Protein 4KP6 (pdb70)

Organism: Homo sapiens (NCBI:txid9606)

InterPro domains:
  IPR002073 3'5'-cyclic nucleotide phosphodiesterase, catalytic domain [PF00233] (405-644)
  IPR002073 3'5'-cyclic nucleotide phosphodiesterase, catalytic domain [PS51845] (330-659)
  IPR003607 HD/PDEase domain [SM00471] (403-578)
  IPR003607 HD/PDEase domain [cd00077] (405-587)
  IPR023088 3'5'-cyclic nucleotide phosphodiesterase [PR00387] (401-414)
  IPR023088 3'5'-cyclic nucleotide phosphodiesterase [PR00387] (432-445)
  IPR023088 3'5'-cyclic nucleotide phosphodiesterase [PR00387] (446-461)
  IPR023088 3'5'-cyclic nucleotide phosphodiesterase [PR00387] (473-489)
  IPR023088 3'5'-cyclic nucleotide phosphodiesterase [PR00387] (560-573)
  IPR023088 3'5'-cyclic nucleotide phosphodiesterase [PR00387] (577-593)
  IPR023174 3'5'-cyclic nucleotide phosphodiesterase, conserved site [PS00126] (446-457)
  IPR036971 3'5'-cyclic nucleotide phosphodiesterase, catalytic domain superfamily [G3DSA:1.10.1300.10] (335-683)
  IPR040844 Phosphodiesterase 4 upstream conserved regions (UCR) [PF18100] (166-281)

CATH classification: 1.10.1300.10

B-factor: mean 19.85, std 10.19, range [3.07, 62.22]

Nearest PDB structures (foldseek):
  3d3p-assembly1_A  TM=9.962E-01  e=1.582E-42  Homo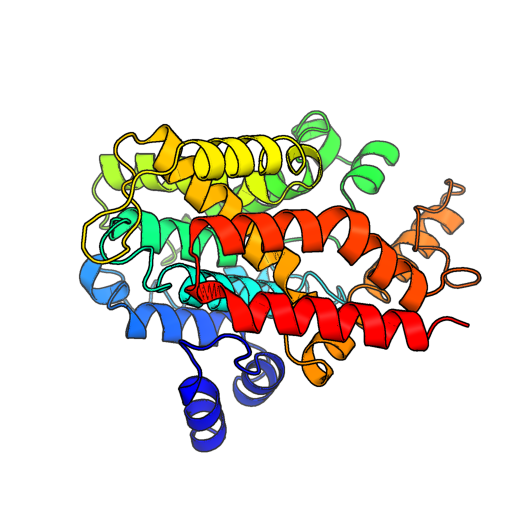 sapiens
  1ror-assembly2_B  TM=9.930E-01  e=2.601E-41  Homo sapiens
  2pw3-assembly1_B  TM=9.954E-01  e=1.625E-39  Homo sapiens
  6zba-assembly1_DDD  TM=9.927E-01  e=1.255E-39  Homo sapiens
  3g58-assembly1_A  TM=9.942E-01  e=2.845E-39  Homo sapiens

Sequence (324 aa):
NEDHLAKELEDLNKWGLNIFNVAGYSHNRPLTCIMYAIFQERDLLKTFRISSDTFIITYMMMTLEDHYHSDVAYHNSLHAADVAQSTHVLLSTTPALDAVFTDLEILAAIFAAAIHDVDHPGVSNQFLINTNSELALMYNDESVLENHHLAVGFKLLQEEHCDIFMMNLTKKQRQTLRKMVIDMVLATDMSKHMSSLLADLKTMVETKKVTSSGVLLLLDNYTDRIQVLRNMVHCADLSNPTKSLELYRQWTDRRIMMEEFFQQGDKERERGMEISPMCDKHTASVEKSQVGFIDYIVHPLWETWADLVQPDAQDILDTLEDNRNWYQSMIP

GO terms:
  GO:0005737 cytoplasm (C, EXP)
  GO:0005886 plasma membrane (C, EXP)
  GO:0004115 3',5'-cyclic-AMP phosphodiesterase activity (F, EXP)
  GO:0004115 3',5'-cyclic-AMP phosphodiesterase activity (F, TAS)
  GO:0005829 cytosol (C, TAS)
  GO:0005515 protein binding (F, IPI)
  GO:0004115 3',5'-cyclic-AMP phosphodiesterase activity (F, IDA)
  GO:0030552 cAMP binding (F, IGI)
  GO:0004115 3',5'-cyclic-AMP phosphodiesterase activity (F, IGI)
  GO:0050852 T cell receptor signaling pathway (P, IMP)
  GO:0032729 positive regulation of type II interferon production (P, IMP)
  GO:0032743 positive regulation of interleukin-2 production (P, IMP)
  GO:0005829 cytosol (C, IDA)

Foldseek 3Di:
DVVQLVVLCVCLLDFFSPLVSNCVVVVNLSLLVSVVSLCVVVVVCVVLVFDPQQSSQQSVVQLVQADPPALFRHQSLLSQLLSLLSNVCVQVLAVPVDDSLLSVLLSLLSNQLQGNPPLADLVVCCVVVHPQCVVVVSQLSRRVVSLVVSVVSCVPPSHVRNPRPDPVSVVVSNVLSSLQSSLLRVVCQVVLLVVLLVCLVVWDADPVNHTDQPDPVSVSSVSSLSSNLSSLQLLLHALVRSVSNLVRNLVSLLVNQVVCVVVVHDRDPQRPPVDHDSLVVLLCCCVPGNLSSLVSVCSNSPPRCVSSNVSSVVSSVVSVVVTD

Secondary structure (DSSP, 8-state):
-HHHHHHHHTTTTSTT--HHHHHHHTTS-HHHHHHHHHHHHTTHHHHTT--HHHHHHHHHHHHHTS-TTSSSSSHHHHHHHHHHHHHHHT-GGGTTTS-HHHHHHHHHHHHHTTTT--SS-HHHHHHTT-HHHHHTTTSSHHHHHHHHHHHHHTTSTT--TTTTS-HHHHHHHHHHHHHHHHTT-GGGHHHHHHHHHHHHHT--B-TTS-B---SHHHHHHHHHHHHHHHHT-GGGS-HHHHHHHHHHHHHHHHHHHHHHHHTTPPPPTT--TTT--HHHHHHHHIIIIIHHHHHHHHHHTTTTTHHHHHHHHHHHHHHHHT--

Radius of gyration: 19.24 Å; Cα contacts (8 Å, |Δi|>4): 451; chains: 1; bounding box: 47×48×53 Å

Solvent-accessible surface area: 15050 Å² total; per-residue (Å²): 95,148,124,104,32,56,147,28,43,129,46,17,80,122,47,26,6,28,3,28,54,0,9,52,61,23,154,119,80,2,0,14,25,0,0,60,11,0,0,99,87,55,74,5,21,167,69,16,172,12,61,44,92,24,0,55,35,0,0,71,34,0,11,91,68,8,60,112,124,16,23,14,30,14,14,12,1,0,0,5,0,0,2,0,0,4,23,6,12,68,15,90,7,4,92,99,16,18,72,81,23,8,28,0,0,0,0,0,0,0,0,0,0,12,0,38,8,44,7,10,42,28,117,19,13,51,93,26,133,24,101,35,3,126,113,60,127,76,117,8,0,10,14,36,24,1,10,46,25,0,12,120,11,20,123,91,151,132,1,30,3,8,132,81,12,76,186,140,66,99,103,26,4,120,112,1,0,54,31,0,0,39,2,9,7,84,104,73,3,127,72,11,14,53,56,0,89,74,18,32,141,94,65,127,68,48,131,92,39,21,7,87,16,101,77,103,86,36,40,7,22,0,0,62,0,0,0,0,0,0,26,15,0,14,0,2,5,63,44,120,12,2,119,69,5,4,102,80,27,6,82,9,56,36,74,10,0,41,80,2,90,140,140,71,47,152,48,23,102,82,6,36,98,138,111,28,21,38,42,122,13,10,12,25,62,1,53,168,32,0,38,37,0,0,78,8,1,10,60,4,1,106,96,55,3,106,111,22,25,67,41,0,63,96,8,56,79,78,10,78,86,97,66,129

Structure (mmCIF, N/CA/C/O backbone):
data_4KP6
#
_entry.id   4KP6
#
_cell.length_a   53.332
_cell.length_b   53.332
_cell.length_c   229.048
_cell.angle_alpha   90.00
_cell.angle_beta   90.00
_cell.angle_gamma   90.00
#
_symmetry.space_group_name_H-M   'P 43 21 2'
#
loop_
_entity.id
_entity.type
_entity.pdbx_description
1 polymer "cAMP-specific 3',5'-cyclic phosphodiesterase 4B"
2 non-polymer 2-ethyl-2-{[4-(methylamino)-6-(1H-1,2,4-triazol-1-yl)-1,3,5-triazin-2-yl]amino}butanenitrile
3 non-polymer 'MAGNESIUM ION'
4 non-polymer 'ZINC ION'
5 non-polymer 1,2-ETHANEDIOL
6 water water
#
loop_
_atom_site.group_PDB
_atom_site.id
_atom_site.type_symbol
_atom_site.label_atom_id
_atom_site.label_alt_id
_atom_site.label_comp_id
_atom_site.label_asym_id
_atom_site.label_entity_id
_atom_site.label_seq_id
_atom_site.pdbx_PDB_ins_code
_atom_site.Cartn_x
_atom_site.Cartn_y
_atom_site.Cartn_z
_atom_site.occupancy
_atom_site.B_iso_or_equiv
_atom_site.auth_seq_id
_atom_site.auth_comp_id
_atom_site.auth_asym_id
_atom_site.auth_atom_id
_atom_site.pdbx_PDB_model_num
ATOM 1 N N . ASN A 1 15 ? -37.333 69.342 140.054 1.00 39.33 162 ASN A N 1
ATOM 2 C CA . ASN A 1 15 ? -38.070 70.211 139.091 1.00 36.46 162 ASN A CA 1
ATOM 3 C C . ASN A 1 15 ? -38.618 71.474 139.747 1.00 32.81 162 ASN A C 1
ATOM 4 O O . ASN A 1 15 ? -38.447 72.583 139.217 1.00 31.45 162 ASN A O 1
ATOM 9 N N . GLU A 1 16 ? -39.291 71.288 140.885 1.00 33.87 163 GLU A N 1
ATOM 10 C CA . GLU A 1 16 ? -39.867 72.409 141.632 1.00 34.06 163 GLU A CA 1
ATOM 11 C C . GLU A 1 16 ? -38.763 73.362 142.078 1.00 33.01 163 GLU A C 1
ATOM 12 O O . GLU A 1 16 ? -38.943 74.571 141.999 1.00 30.18 163 GLU A O 1
ATOM 18 N N . ASP A 1 17 ? -37.626 72.811 142.535 1.00 34.46 164 ASP A N 1
ATOM 19 C CA . ASP A 1 17 ? -36.458 73.642 142.864 1.00 34.95 164 ASP A CA 1
ATOM 20 C C . ASP A 1 17 ? -35.916 74.419 141.667 1.00 29.37 164 ASP A C 1
ATOM 21 O O . ASP A 1 17 ? -35.614 75.608 141.806 1.00 28.51 164 ASP A O 1
ATOM 26 N N . HIS A 1 18 ? -35.814 73.784 140.498 1.00 27.11 165 HIS A N 1
ATOM 27 C CA . HIS A 1 18 ? -35.408 74.509 139.274 1.00 28.64 165 HIS A CA 1
ATOM 28 C C . HIS A 1 18 ? -36.387 75.627 138.910 1.00 24.56 165 HIS A C 1
ATOM 29 O O . HIS A 1 18 ? -35.986 76.749 138.540 1.00 21.35 165 HIS A O 1
ATOM 36 N N . LEU A 1 19 ? -37.681 75.340 138.994 1.00 23.89 166 LEU A N 1
ATOM 37 C CA . LEU A 1 19 ? -38.686 76.351 138.669 1.00 22.22 166 LEU A CA 1
ATOM 38 C C . LEU A 1 19 ? -38.585 77.543 139.642 1.00 18.65 166 LEU A C 1
ATOM 39 O O . LEU A 1 19 ? -38.585 78.690 139.203 1.00 16.91 166 LEU A O 1
ATOM 44 N N . ALA A 1 20 ? -38.461 77.232 140.945 1.00 21.69 167 ALA A N 1
ATOM 45 C CA . ALA A 1 20 ? -38.301 78.276 141.980 1.00 23.52 167 ALA A CA 1
ATOM 46 C C . ALA A 1 20 ? -37.069 79.138 141.714 1.00 21.56 167 ALA A C 1
ATOM 47 O O . ALA A 1 20 ? -37.121 80.351 141.853 1.00 21.26 167 ALA A O 1
ATOM 49 N N . LYS A 1 21 ? -35.984 78.510 141.280 1.00 22.79 168 LYS A N 1
ATOM 50 C CA . LYS A 1 21 ? -34.757 79.235 140.955 1.00 23.88 168 LYS A CA 1
ATOM 51 C C . LYS A 1 21 ? -34.964 80.203 139.794 1.00 21.11 168 LYS A C 1
ATOM 52 O O . LYS A 1 21 ? -34.565 81.356 139.876 1.00 21.81 168 LYS A O 1
ATOM 58 N N . GLU A 1 22 ? -35.632 79.755 138.727 1.00 19.43 169 GLU A N 1
ATOM 59 C CA . GLU A 1 22 ? -35.921 80.633 137.598 1.00 18.27 169 GLU A CA 1
ATOM 60 C C . GLU A 1 22 ? -36.802 81.797 138.029 1.00 15.91 169 GLU A C 1
ATOM 61 O O . GLU A 1 22 ? -36.594 82.945 137.601 1.00 16.36 169 GLU A O 1
ATOM 67 N N . LEU A 1 23 ? -37.773 81.497 138.895 1.00 15.01 170 LEU A N 1
ATOM 68 C CA . LEU A 1 23 ? -38.716 82.524 139.368 1.00 13.97 170 LEU A CA 1
ATOM 69 C C . LEU A 1 23 ? -38.085 83.531 140.347 1.00 15.58 170 LEU A C 1
ATOM 70 O O . LEU A 1 23 ? -38.702 84.552 140.640 1.00 15.50 170 LEU A O 1
ATOM 75 N N . GLU A 1 24 ? -36.843 83.298 140.768 1.00 15.42 171 GLU A N 1
ATOM 76 C CA . GLU A 1 24 ? -36.067 84.337 141.489 1.00 16.50 171 GLU A CA 1
ATOM 77 C C . GLU A 1 24 ? -35.921 85.597 140.622 1.00 18.44 171 GLU A C 1
ATOM 78 O O . GLU A 1 24 ? -35.727 86.682 141.147 1.00 15.80 171 GLU A O 1
ATOM 84 N N . ASP A 1 25 ? -36.015 85.438 139.299 1.00 15.30 172 ASP A N 1
ATOM 85 C CA . ASP A 1 25 ? -35.931 86.548 138.357 1.00 14.91 172 ASP A CA 1
ATOM 86 C C . ASP A 1 25 ? -37.293 87.068 137.901 1.00 12.70 172 ASP A C 1
ATOM 87 O O . ASP A 1 25 ? -37.368 87.833 136.924 1.00 13.09 172 ASP A O 1
ATOM 92 N N . LEU A 1 26 ? -38.362 86.741 138.636 1.00 12.24 173 LEU A N 1
ATOM 93 C CA . LEU A 1 26 ? -39.706 87.170 138.290 1.00 12.21 173 LEU A CA 1
ATOM 94 C C . LEU A 1 26 ? -39.841 88.667 138.026 1.00 13.14 173 LEU A C 1
ATOM 95 O O . LEU A 1 26 ? -40.584 89.073 137.134 1.00 13.24 173 LEU A O 1
ATOM 100 N N . ASN A 1 27 ? -39.124 89.485 138.804 1.00 11.86 174 ASN A N 1
ATOM 101 C CA . ASN A 1 27 ? -39.233 90.940 138.692 1.00 12.93 174 ASN A CA 1
ATOM 102 C C . ASN A 1 27 ? -38.104 91.557 137.848 1.00 14.00 174 ASN A C 1
ATOM 103 O O . ASN A 1 27 ? -37.886 92.771 137.879 1.00 16.00 174 ASN A O 1
ATOM 108 N N . LYS A 1 28 ? -37.398 90.726 137.077 1.00 14.06 175 LYS A N 1
ATOM 109 C CA . LYS A 1 28 ? -36.235 91.154 136.336 1.00 15.24 175 LYS A CA 1
ATOM 110 C C . LYS A 1 28 ? -36.411 90.984 134.844 1.00 14.00 175 LYS A C 1
ATOM 111 O O . LYS A 1 28 ? -37.021 90.017 134.377 1.00 14.06 175 LYS A O 1
ATOM 117 N N . TRP A 1 29 ? -35.868 91.944 134.104 1.00 15.99 176 TRP A N 1
ATOM 118 C CA . TRP A 1 29 ? -35.799 91.823 132.649 1.00 17.43 176 TRP A CA 1
ATOM 119 C C . TRP A 1 29 ? -34.928 90.627 132.345 1.00 19.31 176 TRP A C 1
ATOM 120 O O . TRP A 1 29 ? -33.882 90.458 132.967 1.00 22.37 176 TRP A O 1
ATOM 131 N N . GLY A 1 30 ? -35.346 89.783 131.420 1.00 18.34 177 GLY A N 1
ATOM 132 C CA . GLY A 1 30 ? -34.544 88.622 131.050 1.00 23.13 177 GLY A CA 1
ATOM 133 C C . GLY A 1 30 ? -34.672 87.378 131.912 1.00 21.39 177 GLY A C 1
ATOM 134 O O . GLY A 1 30 ? -33.793 86.521 131.880 1.00 24.86 177 GLY A O 1
ATOM 135 N N . LEU A 1 31 ? -35.732 87.286 132.704 1.00 19.45 178 LEU A N 1
ATOM 136 C CA . LEU A 1 31 ? -36.153 86.002 133.251 1.00 18.00 178 LEU A CA 1
ATOM 137 C C . LEU A 1 31 ? -36.196 84.994 132.087 1.00 19.97 178 LEU A C 1
ATOM 138 O O . LEU A 1 31 ? -36.691 85.320 131.001 1.00 20.53 178 LEU A O 1
ATOM 143 N N . ASN A 1 32 ? -35.685 83.794 132.292 1.00 17.17 179 ASN A N 1
ATOM 144 C CA . ASN A 1 32 ? -35.609 82.843 131.190 1.00 16.52 179 ASN A CA 1
ATOM 145 C C . ASN A 1 32 ? -36.920 82.080 131.081 1.00 14.71 179 ASN A C 1
ATOM 146 O O . ASN A 1 32 ? -37.125 81.054 131.715 1.00 14.50 179 ASN A O 1
ATOM 151 N N . ILE A 1 33 ? -37.835 82.622 130.286 1.00 13.95 180 ILE A N 1
ATOM 152 C CA . ILE A 1 33 ? -39.169 82.070 130.141 1.00 12.62 180 ILE A CA 1
ATOM 153 C C . ILE A 1 33 ? -39.160 80.732 129.409 1.00 12.57 180 ILE A C 1
ATOM 154 O O . ILE A 1 33 ? -40.047 79.919 129.600 1.00 12.44 180 ILE A O 1
ATOM 159 N N . PHE A 1 34 ? -38.141 80.503 128.594 1.00 13.43 181 PHE A N 1
ATOM 160 C CA . PHE A 1 34 ? -37.956 79.181 127.958 1.00 14.68 181 PHE A CA 1
ATOM 161 C C . PHE A 1 34 ? -37.740 78.106 129.020 1.00 15.69 181 PHE A C 1
ATOM 162 O O . PHE A 1 34 ? -38.327 77.004 128.955 1.00 16.97 181 PHE A O 1
ATOM 170 N N . ASN A 1 35 ? -36.901 78.412 130.007 1.00 15.66 182 ASN A N 1
ATOM 171 C CA . ASN A 1 35 ? -36.727 77.485 131.122 1.00 15.85 182 ASN A CA 1
ATOM 172 C C . ASN A 1 35 ? -37.999 77.319 131.942 1.00 15.09 182 ASN A C 1
ATOM 173 O O . ASN A 1 35 ? -38.306 76.194 132.359 1.00 16.10 182 ASN A O 1
ATOM 178 N N . VAL A 1 36 ? -38.718 78.415 132.187 1.00 15.49 183 VAL A N 1
ATOM 179 C CA . VAL A 1 36 ? -40.009 78.326 132.874 1.00 15.70 183 VAL A CA 1
ATOM 180 C C . VAL A 1 36 ? -40.966 77.378 132.138 1.00 16.18 183 VAL A C 1
ATOM 181 O O . VAL A 1 36 ? -41.641 76.561 132.771 1.00 16.95 183 VAL A O 1
ATOM 185 N N . ALA A 1 37 ? -41.014 77.480 130.805 1.00 14.92 184 ALA A N 1
ATOM 186 C CA . ALA A 1 37 ? -41.863 76.571 130.011 1.00 16.94 184 ALA A CA 1
ATOM 187 C C . ALA A 1 37 ? -41.470 75.104 130.225 1.00 17.96 184 ALA A C 1
ATOM 188 O O . ALA A 1 37 ? -42.323 74.237 130.420 1.00 21.29 184 ALA A O 1
ATOM 190 N N . GLY A 1 38 ? -40.167 74.834 130.219 1.00 17.77 185 GLY A N 1
ATOM 191 C CA . GLY A 1 38 ? -39.661 73.508 130.421 1.00 20.98 185 GLY A CA 1
ATOM 192 C C . GLY A 1 38 ? -40.023 72.940 131.779 1.00 24.32 185 GLY A C 1
ATOM 193 O O . GLY A 1 38 ? -40.495 71.802 131.874 1.00 25.96 185 GLY A O 1
ATOM 194 N N . TYR A 1 39 ? -39.843 73.747 132.826 1.00 19.57 186 TYR A N 1
ATOM 195 C CA . TYR A 1 39 ? -40.048 73.260 134.198 1.00 21.65 186 TYR A CA 1
ATOM 196 C C . TYR A 1 39 ? -41.515 73.279 134.647 1.00 22.15 186 TYR A C 1
ATOM 197 O O . TYR A 1 39 ? -41.841 72.714 135.693 1.00 29.57 186 TYR A O 1
ATOM 206 N N . SER A 1 40 ? -42.395 73.905 133.856 1.00 20.84 187 SER A N 1
ATOM 207 C CA . SER A 1 40 ? -43.834 73.930 134.137 1.00 22.18 187 SER A CA 1
ATOM 208 C C . SER A 1 40 ? -44.647 73.003 133.218 1.00 25.29 187 SER A C 1
ATOM 209 O O . SER A 1 40 ? -45.859 73.160 133.099 1.00 26.96 187 SER A O 1
ATOM 212 N N . HIS A 1 41 ? -43.968 72.040 132.587 1.00 27.75 188 HIS A N 1
ATOM 213 C CA . HIS A 1 41 ? -44.539 71.151 131.556 1.00 29.97 188 HIS A CA 1
ATOM 214 C C . HIS A 1 41 ? -45.375 71.897 130.503 1.00 25.63 188 HIS A C 1
ATOM 215 O O . HIS A 1 41 ? -46.543 71.583 130.195 1.00 25.15 188 HIS A O 1
ATOM 222 N N . ASN A 1 42 ? -44.682 72.868 129.924 1.00 22.80 189 ASN A N 1
ATOM 223 C CA . ASN A 1 42 ? -45.169 73.668 128.816 1.00 21.77 189 ASN A CA 1
ATOM 224 C C . ASN A 1 42 ? -46.458 74.441 129.124 1.00 20.57 189 ASN A C 1
ATOM 225 O O . ASN A 1 42 ? -47.357 74.573 128.290 1.00 21.59 189 ASN A O 1
ATOM 230 N N . ARG A 1 43 ? -46.493 74.991 130.339 1.00 19.62 190 ARG A N 1
ATOM 231 C CA . ARG A 1 43 ? -47.547 75.894 130.763 1.00 19.44 190 ARG A CA 1
ATOM 232 C C . ARG A 1 43 ? -46.922 77.208 131.260 1.00 17.07 190 ARG A C 1
ATOM 233 O O . ARG A 1 43 ? -47.225 77.688 132.351 1.00 16.87 190 ARG A O 1
ATOM 241 N N . PRO A 1 44 ? -46.086 77.845 130.413 1.00 10.68 191 PRO A N 1
ATOM 242 C CA . PRO A 1 44 ? -45.425 79.079 130.873 1.00 11.42 191 PRO A CA 1
ATOM 243 C C . PRO A 1 44 ? -46.379 80.220 131.175 1.00 10.29 191 PRO A C 1
ATOM 244 O O . PRO A 1 44 ? -46.093 81.021 132.049 1.00 11.38 191 PRO A O 1
ATOM 248 N N . LEU A 1 45 ? -47.493 80.323 130.448 1.00 10.66 192 LEU A N 1
ATOM 249 C CA . LEU A 1 45 ? -48.396 81.440 130.655 1.00 10.31 192 LEU A CA 1
ATOM 250 C C . LEU A 1 45 ? -49.149 81.292 131.978 1.00 10.77 192 LEU A C 1
ATOM 251 O O . LEU A 1 45 ? -49.207 82.239 132.769 1.00 10.60 192 LEU A O 1
ATOM 256 N N . THR A 1 46 ? -49.727 80.126 132.225 1.00 10.98 193 THR A N 1
ATOM 257 C CA . THR A 1 46 ? -50.395 79.869 133.495 1.00 10.09 193 THR A CA 1
ATOM 258 C C . THR A 1 46 ? -49.415 80.026 134.659 1.00 11.96 193 THR A C 1
ATOM 259 O O . THR A 1 46 ? -49.723 80.689 135.653 1.00 12.21 193 THR A O 1
ATOM 263 N N . CYS A 1 47 ? -48.238 79.431 134.519 1.00 12.59 194 CYS A N 1
ATOM 264 C CA . CYS A 1 47 ? -47.216 79.472 135.573 1.00 12.16 194 CYS A CA 1
ATOM 265 C C . CYS A 1 47 ? -46.779 80.908 135.889 1.00 12.36 194 CYS A C 1
ATOM 266 O O . CYS A 1 47 ? -46.844 81.349 137.045 1.00 12.90 194 CYS A O 1
ATOM 269 N N . ILE A 1 48 ? -46.388 81.647 134.861 1.00 10.57 195 ILE A N 1
ATOM 270 C CA . ILE A 1 48 ? -45.901 83.020 135.088 1.00 10.16 195 ILE A CA 1
ATOM 271 C C . ILE A 1 48 ? -47.009 83.977 135.557 1.00 11.16 195 ILE A C 1
ATOM 272 O O . ILE A 1 48 ? -46.745 84.837 136.399 1.00 12.02 195 ILE A O 1
ATOM 277 N N . MET A 1 49 ? -48.227 83.831 135.037 1.00 10.95 196 MET A N 1
ATOM 278 C CA . MET A 1 49 ? -49.342 84.668 135.488 1.00 9.79 196 MET A CA 1
ATOM 279 C C . MET A 1 49 ? -49.710 84.400 136.940 1.00 10.83 196 MET A C 1
ATOM 280 O O . MET A 1 49 ? -49.981 85.346 137.699 1.00 10.73 196 MET A O 1
ATOM 285 N N . TYR A 1 50 ? -49.693 83.137 137.365 1.00 11.75 197 TYR A N 1
ATOM 286 C CA . TYR A 1 50 ? -49.959 82.822 138.771 1.00 12.03 197 TYR A CA 1
ATOM 287 C C . TYR A 1 50 ? -48.860 83.467 139.627 1.00 11.02 197 TYR A C 1
ATOM 288 O O . TYR A 1 50 ? -49.162 84.109 140.627 1.00 12.88 197 TYR A O 1
ATOM 297 N N . ALA A 1 51 ? -47.602 83.310 139.215 1.00 11.24 198 ALA A N 1
ATOM 298 C CA . ALA A 1 51 ? -46.474 83.907 139.942 1.00 11.81 198 ALA A CA 1
ATOM 299 C C . ALA A 1 51 ? -46.629 85.429 140.055 1.00 11.58 198 ALA A C 1
ATOM 300 O O . ALA A 1 51 ? -46.468 85.968 141.162 1.00 13.13 198 ALA A O 1
ATOM 302 N N . ILE A 1 52 ? -46.957 86.082 138.941 1.00 10.55 199 ILE A N 1
ATOM 303 C CA . ILE A 1 52 ? -47.105 87.551 138.899 1.00 10.94 199 ILE A CA 1
ATOM 304 C C . ILE A 1 52 ? -48.244 87.997 139.805 1.00 13.37 199 ILE A C 1
ATOM 305 O O . ILE A 1 52 ? -48.109 88.959 140.563 1.00 11.77 199 ILE A O 1
ATOM 310 N N . PHE A 1 53 ? -49.369 87.287 139.725 1.00 11.42 200 PHE A N 1
ATOM 311 C CA . PHE A 1 53 ? -50.534 87.680 140.513 1.00 12.83 200 PHE A CA 1
ATOM 312 C C . PHE A 1 53 ? -50.323 87.435 142.008 1.00 13.92 200 PHE A C 1
ATOM 313 O O . PHE A 1 53 ? -50.799 88.216 142.847 1.00 14.59 200 PHE A O 1
ATOM 321 N N . GLN A 1 54 ? -49.592 86.376 142.364 1.00 14.22 201 GLN A N 1
ATOM 322 C CA . GLN A 1 54 ? -49.192 86.173 143.744 1.00 16.03 201 GLN A CA 1
ATOM 323 C C . GLN A 1 54 ? -48.249 87.286 144.229 1.00 13.05 201 GLN A C 1
ATOM 324 O O . GLN A 1 54 ? -48.443 87.882 145.289 1.00 15.33 201 GLN A O 1
ATOM 330 N N . GLU A 1 55 ? -47.245 87.569 143.407 1.00 13.24 202 GLU A N 1
ATOM 331 C CA . GLU A 1 55 ? -46.209 88.567 143.714 1.00 14.55 202 GLU A CA 1
ATOM 332 C C . GLU A 1 55 ? -46.782 89.964 143.987 1.00 11.57 202 GLU A C 1
ATOM 333 O O . GLU A 1 55 ? -46.345 90.640 144.926 1.00 15.72 202 GLU A O 1
ATOM 339 N N . ARG A 1 56 ? -47.748 90.373 143.168 1.00 12.64 203 ARG A N 1
ATOM 340 C CA . ARG A 1 56 ? -48.357 91.684 143.304 1.00 14.13 203 ARG A CA 1
ATOM 341 C C . ARG A 1 56 ? -49.580 91.687 144.209 1.00 16.10 203 ARG A C 1
ATOM 342 O O . ARG A 1 56 ? -50.231 92.720 144.336 1.00 15.45 203 ARG A O 1
ATOM 350 N N . ASP A 1 57 ? -49.885 90.561 144.871 1.00 16.12 204 ASP A N 1
ATOM 351 C CA . ASP A 1 57 ? -51.061 90.444 145.738 1.00 15.20 204 ASP A CA 1
ATOM 352 C C . ASP A 1 57 ? -52.359 90.742 144.975 1.00 14.82 204 ASP A C 1
ATOM 353 O O . ASP A 1 57 ? -53.355 91.158 145.606 1.00 16.28 204 ASP A O 1
ATOM 358 N N . LEU A 1 58 ? -52.366 90.528 143.658 1.00 13.93 205 LEU A N 1
ATOM 359 C CA . LEU A 1 58 ? -53.549 90.849 142.822 1.00 12.11 205 LEU A CA 1
ATOM 360 C C . LEU A 1 58 ? -54.743 89.941 143.124 1.00 13.20 205 LEU A C 1
ATOM 361 O O . LEU A 1 58 ? -55.876 90.385 143.075 1.00 15.38 205 LEU A O 1
ATOM 366 N N . LEU A 1 59 ? -54.499 88.672 143.473 1.00 13.14 206 LEU A N 1
ATOM 367 C CA . LEU A 1 59 ? -55.592 87.785 143.860 1.00 14.66 206 LEU A CA 1
ATOM 368 C C . LEU A 1 59 ? -56.273 88.291 145.117 1.00 13.34 206 LEU A C 1
ATOM 369 O O . LEU A 1 59 ? -57.490 88.271 145.216 1.00 17.22 206 LEU A O 1
ATOM 374 N N . LYS A 1 60 ? -55.478 88.713 146.116 1.00 13.86 207 LYS A N 1
ATOM 375 C CA . LYS A 1 60 ? -56.017 89.280 147.345 1.00 15.78 207 LYS A CA 1
ATOM 376 C C . LYS A 1 60 ? -56.728 90.621 147.108 1.00 16.98 207 LYS A C 1
ATOM 377 O O . LYS A 1 60 ? -57.859 90.816 147.555 1.00 17.45 207 LYS A O 1
ATOM 383 N N . THR A 1 61 ? -56.076 91.515 146.387 1.00 16.85 208 THR A N 1
ATOM 384 C CA . THR A 1 61 ? -56.608 92.869 146.165 1.00 15.53 208 THR A CA 1
ATOM 385 C C . THR A 1 61 ? -57.937 92.875 145.419 1.00 15.25 208 THR A C 1
ATOM 386 O O . THR A 1 61 ? -58.862 93.580 145.813 1.00 17.68 208 THR A O 1
ATOM 390 N N . PHE A 1 62 ? -58.034 92.019 144.409 1.00 14.38 209 PHE A N 1
ATOM 391 C CA . PHE A 1 62 ? -59.190 91.961 143.496 1.00 14.16 209 PHE A CA 1
ATOM 392 C C . PHE A 1 62 ? -60.095 90.783 143.792 1.00 14.77 209 PHE A C 1
ATOM 393 O O . PHE A 1 62 ? -61.082 90.566 143.092 1.00 15.86 209 PHE A O 1
ATOM 401 N N . ARG A 1 63 ? -59.775 90.081 144.879 1.00 14.42 210 ARG A N 1
ATOM 402 C CA . ARG A 1 63 ? -60.612 89.050 145.467 1.00 14.84 210 ARG A CA 1
ATOM 403 C C . ARG A 1 63 ? -60.922 87.967 144.433 1.00 15.13 210 ARG A C 1
ATOM 404 O O . ARG A 1 63 ? -62.079 87.640 144.209 1.00 16.45 210 ARG A O 1
ATOM 412 N N . ILE A 1 64 ? -59.859 87.425 143.850 1.00 13.58 211 ILE A N 1
ATOM 413 C CA . ILE A 1 64 ? -59.922 86.404 142.805 1.00 13.26 211 ILE A CA 1
ATOM 414 C C . ILE A 1 64 ? -59.468 85.120 143.454 1.00 15.22 211 ILE A C 1
ATOM 415 O O . ILE A 1 64 ? -58.375 85.077 144.005 1.00 17.32 211 ILE A O 1
ATOM 420 N N . SER A 1 65 ? -60.276 84.075 143.404 1.00 15.02 212 SER A N 1
ATOM 421 C CA . SER A 1 65 ? -59.866 82.812 143.994 1.00 14.52 212 SER A CA 1
ATOM 422 C C . SER A 1 65 ? -58.798 82.213 143.098 1.00 12.47 212 SER A C 1
ATOM 423 O O . SER A 1 65 ? -58.802 82.455 141.889 1.00 14.92 212 SER A O 1
ATOM 426 N N . SER A 1 66 ? -57.911 81.417 143.700 1.00 14.40 213 SER A N 1
ATOM 427 C CA . SER A 1 66 ? -56.894 80.688 142.914 1.00 14.93 213 SER A CA 1
ATOM 428 C C . SER A 1 66 ? -57.554 79.757 141.902 1.00 15.51 213 SER A C 1
ATOM 429 O O . SER A 1 66 ? -57.050 79.628 140.781 1.00 16.08 213 SER A O 1
ATOM 432 N N . ASP A 1 67 ? -58.680 79.149 142.288 1.00 17.50 214 ASP A N 1
ATOM 433 C CA . ASP A 1 67 ? -59.434 78.257 141.397 1.00 18.06 214 ASP A CA 1
ATOM 434 C C . ASP A 1 67 ? -59.898 78.982 140.141 1.00 15.58 214 ASP A C 1
ATOM 435 O O . ASP A 1 67 ? -59.689 78.496 139.035 1.00 16.41 214 ASP A O 1
ATOM 440 N N . THR A 1 68 ? -60.517 80.148 140.314 1.00 14.87 215 THR A N 1
ATOM 441 C CA . THR A 1 68 ? -61.016 80.914 139.176 1.00 12.81 215 THR A CA 1
ATOM 442 C C . THR A 1 68 ? -59.848 81.368 138.307 1.00 13.01 215 THR A C 1
ATOM 443 O O . THR A 1 68 ? -59.888 81.267 137.093 1.00 13.01 215 THR A O 1
ATOM 447 N N . PHE A 1 69 ? -58.802 81.876 138.947 1.00 12.83 216 PHE A N 1
ATOM 448 C CA . PHE A 1 69 ? -57.686 82.385 138.200 1.00 11.87 216 PHE A CA 1
ATOM 449 C C . PHE A 1 69 ? -56.979 81.294 137.382 1.00 10.63 216 PHE A C 1
ATOM 450 O O . PHE A 1 69 ? -56.678 81.501 136.214 1.00 11.52 216 PHE A O 1
ATOM 458 N N A ILE A 1 70 ? -56.700 80.154 138.001 0.50 12.45 217 ILE A N 1
ATOM 459 N N B ILE A 1 70 ? -56.704 80.163 138.021 0.50 12.73 217 ILE A N 1
ATOM 460 C CA A ILE A 1 70 ? -55.997 79.078 137.287 0.50 13.28 217 ILE A CA 1
ATOM 461 C CA B ILE A 1 70 ? -56.032 79.045 137.351 0.50 13.73 217 ILE A CA 1
ATOM 462 C C A ILE A 1 70 ? -56.892 78.434 136.219 0.50 13.66 217 ILE A C 1
ATOM 463 C C B ILE A 1 70 ? -56.896 78.512 136.204 0.50 12.99 217 ILE A C 1
ATOM 464 O O A ILE A 1 70 ? -56.387 77.983 135.185 0.50 16.39 217 ILE A O 1
ATOM 465 O O B ILE A 1 70 ? -56.380 78.271 135.093 0.50 11.00 217 ILE A O 1
ATOM 474 N N . THR A 1 71 ? -58.206 78.414 136.450 1.00 13.45 218 THR A N 1
ATOM 475 C CA . THR A 1 71 ? -59.179 77.916 135.450 1.00 12.97 218 THR A CA 1
ATOM 476 C C . THR A 1 71 ? -59.177 78.833 134.214 1.00 13.16 218 THR A C 1
ATOM 477 O O . THR A 1 71 ? -59.036 78.353 133.067 1.00 13.51 218 THR A O 1
ATOM 481 N N . TYR A 1 72 ? -59.271 80.149 134.441 1.00 12.41 219 TYR A N 1
ATOM 482 C CA . TYR A 1 72 ? -59.180 81.090 133.349 1.00 12.12 219 TYR A CA 1
ATOM 483 C C . TYR A 1 72 ? -57.846 80.974 132.624 1.00 11.91 219 TYR A C 1
ATOM 484 O O . TYR A 1 72 ? -57.809 80.888 131.413 1.00 12.36 219 TYR A O 1
ATOM 493 N N . MET A 1 73 ? -56.749 81.030 133.375 1.00 9.72 220 MET A N 1
ATOM 494 C CA . MET A 1 73 ? -55.442 80.991 132.742 1.00 10.24 220 MET A CA 1
ATOM 495 C C . MET A 1 73 ? -55.156 79.751 131.922 1.00 9.51 220 MET A C 1
ATOM 496 O O . MET A 1 73 ? -54.544 79.835 130.842 1.00 11.16 220 MET A O 1
ATOM 501 N N A MET A 1 74 ? -55.542 78.594 132.425 0.50 8.71 221 MET A N 1
ATOM 502 N N B MET A 1 74 ? -55.549 78.600 132.457 0.50 11.61 221 MET A N 1
ATOM 503 C CA A MET A 1 74 ? -55.356 77.357 131.667 0.50 11.07 221 MET A CA 1
ATOM 504 C CA B MET A 1 74 ? -55.448 77.318 131.752 0.50 15.92 221 MET A CA 1
ATOM 505 C C A MET A 1 74 ? -56.185 77.339 130.383 0.50 12.88 221 MET A C 1
ATOM 506 C C B MET A 1 74 ? -56.166 77.386 130.406 0.50 15.28 221 MET A C 1
ATOM 507 O O A MET A 1 74 ? -55.717 76.838 129.362 0.50 11.84 221 MET A O 1
ATOM 508 O O B MET A 1 74 ? -55.601 77.024 129.372 0.50 14.05 221 MET A O 1
ATOM 517 N N . THR A 1 75 ? -57.406 77.871 130.442 1.00 12.68 222 THR A N 1
ATOM 518 C CA . THR A 1 75 ? -58.267 77.986 129.265 1.00 13.11 222 THR A CA 1
ATOM 519 C C . THR A 1 75 ? -57.698 78.995 128.255 1.00 12.08 222 THR A C 1
ATOM 520 O O . THR A 1 75 ? -57.621 78.730 127.062 1.00 12.97 222 THR A O 1
ATOM 524 N N . LEU A 1 76 ? -57.232 80.134 128.761 1.00 10.94 223 LEU A N 1
ATOM 525 C CA . LEU A 1 76 ? -56.554 81.131 127.933 1.00 11.06 223 LEU A CA 1
ATOM 526 C C . LEU A 1 76 ? -55.345 80.506 127.235 1.00 11.56 223 LEU A C 1
ATOM 527 O O . LEU A 1 76 ? -55.174 80.660 126.027 1.00 12.15 223 LEU A O 1
ATOM 532 N N . GLU A 1 77 ? -54.520 79.792 127.993 1.00 9.58 224 GLU A N 1
ATOM 533 C CA . GLU A 1 77 ? -53.297 79.201 127.446 1.00 10.71 224 GLU A CA 1
ATOM 534 C C . GLU A 1 77 ? -53.635 78.160 126.373 1.00 11.64 224 GLU A C 1
ATOM 535 O O . GLU A 1 77 ? -52.938 78.094 125.351 1.00 12.30 224 GLU A O 1
ATOM 541 N N . ASP A 1 78 ? -54.712 77.388 126.586 1.00 11.15 225 ASP A N 1
ATOM 542 C CA . ASP A 1 78 ? -55.200 76.395 125.627 1.00 13.18 225 ASP A CA 1
ATOM 543 C C . ASP A 1 78 ? -55.657 77.034 124.305 1.00 13.26 225 ASP A C 1
ATOM 544 O O . ASP A 1 78 ? -55.692 76.354 123.285 1.00 14.71 225 ASP A O 1
ATOM 549 N N . HIS A 1 79 ? -55.995 78.325 124.345 1.00 12.15 226 HIS A N 1
ATOM 550 C CA . HIS A 1 79 ? -56.431 79.082 123.154 1.00 12.59 226 HIS A CA 1
ATOM 551 C C . HIS A 1 79 ? -55.296 79.799 122.409 1.00 11.86 226 HIS A C 1
ATOM 552 O O . HIS A 1 79 ? -55.540 80.413 121.370 1.00 13.44 226 HIS A O 1
ATOM 559 N N . TYR A 1 80 ? -54.072 79.679 122.911 1.00 12.76 227 TYR A N 1
ATOM 560 C CA . TYR A 1 80 ? -52.877 79.944 122.117 1.00 11.59 227 TYR A CA 1
ATOM 561 C C . TYR A 1 80 ? -52.549 78.660 121.376 1.00 12.11 227 TYR A C 1
ATOM 562 O O . TYR A 1 80 ? -52.606 77.570 121.961 1.00 15.78 227 TYR A O 1
ATOM 571 N N . HIS A 1 81 ? -52.220 78.768 120.098 1.00 12.68 228 HIS A N 1
ATOM 572 C CA . HIS A 1 81 ? -51.997 77.606 119.244 1.00 13.48 228 HIS A CA 1
ATOM 573 C C . HIS A 1 81 ? -50.565 77.091 119.491 1.00 16.59 228 HIS A C 1
ATOM 574 O O . HIS A 1 81 ? -49.601 77.800 119.208 1.00 17.09 228 HIS A O 1
ATOM 581 N N . SER A 1 82 ? -50.421 75.846 119.948 1.00 18.34 229 SER A N 1
ATOM 582 C CA . SER A 1 82 ? -49.092 75.263 120.181 1.00 21.91 229 SER A CA 1
ATOM 583 C C . SER A 1 82 ? -48.302 74.958 118.903 1.00 22.85 229 SER A C 1
ATOM 584 O O . SER A 1 82 ? -47.076 74.824 118.958 1.00 26.93 229 SER A O 1
ATOM 587 N N . ASP A 1 83 ? -48.992 74.858 117.771 1.00 19.15 230 ASP A N 1
ATOM 588 C CA . ASP A 1 83 ? -48.357 74.592 116.489 1.00 20.17 230 ASP A CA 1
ATOM 589 C C . ASP A 1 83 ? -47.919 75.828 115.696 1.00 16.28 230 ASP A C 1
ATOM 590 O O . ASP A 1 83 ? -47.382 75.674 114.600 1.00 21.73 230 ASP A O 1
ATOM 595 N N . VAL A 1 84 ? -48.129 77.031 116.224 1.00 16.84 231 VAL A N 1
ATOM 596 C CA . VAL A 1 84 ? -47.518 78.230 115.619 1.00 17.11 231 VAL A CA 1
ATOM 597 C C . VAL A 1 84 ? -46.180 78.492 116.322 1.00 16.40 231 VAL A C 1
ATOM 598 O O . VAL A 1 84 ? -46.065 78.363 117.547 1.00 17.65 231 VAL A O 1
ATOM 602 N N . ALA A 1 85 ? -45.167 78.840 115.535 1.00 16.77 232 ALA A N 1
ATOM 603 C CA . ALA A 1 85 ? -43.795 78.863 116.047 1.00 16.95 232 ALA A CA 1
ATOM 604 C C . ALA A 1 85 ? -43.496 79.996 117.028 1.00 15.94 232 ALA A C 1
ATOM 605 O O . ALA A 1 85 ? -42.704 79.800 117.960 1.00 15.87 232 ALA A O 1
ATOM 607 N N . TYR A 1 86 ? -44.129 81.158 116.834 1.00 13.38 233 TYR A N 1
ATOM 608 C CA . TYR A 1 86 ? -43.877 82.343 117.661 1.00 10.73 233 TYR A CA 1
ATOM 609 C C . TYR A 1 86 ? -45.077 82.743 118.521 1.00 12.43 233 TYR A C 1
ATOM 610 O O . TYR A 1 86 ? -44.955 82.879 119.716 1.00 11.68 233 TYR A O 1
ATOM 619 N N . HIS A 1 87 ? -46.243 82.915 117.904 1.00 11.79 234 HIS A N 1
ATOM 620 C CA . HIS A 1 87 ? -47.419 83.479 118.588 1.00 10.87 234 HIS A CA 1
ATOM 621 C C . HIS A 1 87 ? -48.179 82.411 119.369 1.00 13.62 234 HIS A C 1
ATOM 622 O O . HIS A 1 87 ? -49.374 82.240 119.220 1.00 15.79 234 HIS A O 1
ATOM 629 N N . ASN A 1 88 ? -47.437 81.713 120.216 1.00 16.05 235 ASN A N 1
ATOM 630 C CA . ASN A 1 88 ? -47.955 80.673 121.093 1.00 15.58 235 ASN A CA 1
ATOM 631 C C . ASN A 1 88 ? -47.867 81.198 122.526 1.00 12.83 235 ASN A C 1
ATOM 632 O O . ASN A 1 88 ? -47.510 82.352 122.758 1.00 13.68 235 ASN A O 1
ATOM 637 N N . SER A 1 89 ? -48.229 80.372 123.516 1.00 10.84 236 SER A N 1
ATOM 638 C CA . SER A 1 89 ? -48.337 80.920 124.877 1.00 10.75 236 SER A CA 1
ATOM 639 C C . SER A 1 89 ? -47.000 81.309 125.529 1.00 8.80 236 SER A C 1
ATOM 640 O O . SER A 1 89 ? -46.994 82.052 126.514 1.00 11.65 236 SER A O 1
ATOM 643 N N . LEU A 1 90 ? -45.882 80.823 124.982 1.00 10.34 237 LEU A N 1
ATOM 644 C CA . LEU A 1 90 ? -44.550 81.242 125.451 1.00 11.25 237 LEU A CA 1
ATOM 645 C C . LEU A 1 90 ? -44.354 82.738 125.182 1.00 10.14 237 LEU A C 1
ATOM 646 O O . LEU A 1 90 ? -43.816 83.467 126.040 1.00 9.21 237 LEU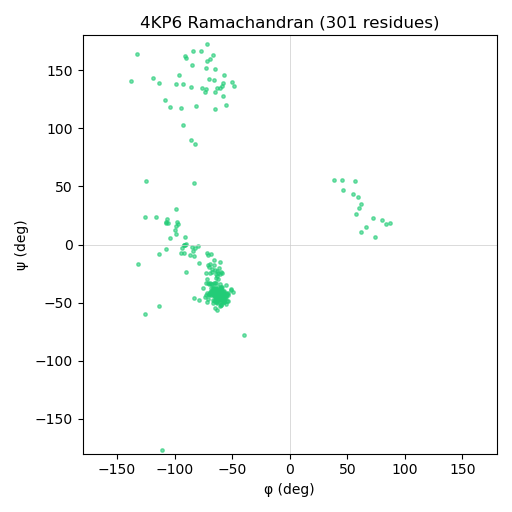 A O 1
ATOM 651 N N . HIS A 1 91 ? -44.757 83.188 124.007 1.00 9.34 238 HIS A N 1
ATOM 652 C CA . HIS A 1 91 ? -44.686 84.620 123.678 1.00 9.88 238 HIS A CA 1
ATOM 653 C C . HIS A 1 91 ? -45.572 85.435 124.626 1.00 9.76 238 HIS A C 1
ATOM 654 O O . HIS A 1 91 ? -45.154 86.510 125.138 1.00 10.87 238 HIS A O 1
ATOM 661 N N . ALA A 1 92 ? -46.797 84.960 124.870 1.00 8.23 239 ALA A N 1
ATOM 662 C CA . ALA A 1 92 ? -47.713 85.630 125.781 1.00 9.24 239 ALA A CA 1
ATOM 663 C C . ALA A 1 92 ? -47.117 85.741 127.186 1.00 9.66 239 ALA A C 1
ATOM 664 O O . ALA A 1 92 ? -47.178 86.805 127.825 1.00 10.13 239 ALA A O 1
ATOM 666 N N . ALA A 1 93 ? -46.528 84.643 127.668 1.00 8.62 240 ALA A N 1
ATOM 667 C CA . ALA A 1 93 ? -45.908 84.595 128.980 1.00 8.70 240 ALA A CA 1
ATOM 668 C C . ALA A 1 93 ? -44.764 85.614 129.052 1.00 9.89 240 ALA A C 1
ATOM 669 O O . ALA A 1 93 ? -44.630 86.346 130.020 1.00 10.05 240 ALA A O 1
ATOM 671 N N . ASP A 1 94 ? -43.964 85.678 127.994 1.00 9.47 241 ASP A N 1
ATOM 672 C CA . ASP A 1 94 ? -42.847 86.623 127.917 1.00 8.91 241 ASP A CA 1
ATOM 673 C C . ASP A 1 94 ? -43.349 88.081 127.991 1.00 8.62 241 ASP A C 1
ATOM 674 O O . ASP A 1 94 ? -42.795 88.897 128.726 1.00 9.18 241 ASP A O 1
ATOM 679 N N . VAL A 1 95 ? -44.380 88.395 127.212 1.00 8.37 242 VAL A N 1
ATOM 680 C CA . VAL A 1 95 ? -44.922 89.762 127.161 1.00 8.48 242 VAL A CA 1
ATOM 681 C C . VAL A 1 95 ? -45.563 90.136 128.502 1.00 8.33 242 VAL A C 1
ATOM 682 O O . VAL A 1 95 ? -45.367 91.238 128.987 1.00 9.27 242 VAL A O 1
ATOM 686 N N . ALA A 1 96 ? -46.246 89.200 129.129 1.00 8.06 243 ALA A N 1
ATOM 687 C CA . ALA A 1 96 ? -46.810 89.463 130.444 1.00 9.01 243 ALA A CA 1
ATOM 688 C C . ALA A 1 96 ? -45.743 89.724 131.484 1.00 8.48 243 ALA A C 1
ATOM 689 O O . ALA A 1 96 ? -45.858 90.661 132.262 1.00 10.16 243 ALA A O 1
ATOM 691 N N . GLN A 1 97 ? -44.721 88.872 131.532 1.00 10.61 244 GLN A N 1
ATOM 692 C CA . GLN A 1 97 ? -43.645 89.040 132.516 1.00 8.71 244 GLN A CA 1
ATOM 693 C C . GLN A 1 97 ? -42.873 90.358 132.236 1.00 8.00 244 GLN A C 1
ATOM 694 O O . GLN A 1 97 ? -42.511 91.090 133.177 1.00 9.85 244 GLN A O 1
ATOM 700 N N . SER A 1 98 ? -42.669 90.672 130.958 1.00 8.79 245 SER A N 1
ATOM 701 C CA . SER A 1 98 ? -41.962 91.922 130.594 1.00 9.45 245 SER A CA 1
ATOM 702 C C . SER A 1 98 ? -42.798 93.155 130.981 1.00 8.81 245 SER A C 1
ATOM 703 O O . SER A 1 98 ? -42.257 94.141 131.488 1.00 10.66 245 SER A O 1
ATOM 706 N N . THR A 1 99 ? -44.118 93.066 130.817 1.00 9.46 246 THR A N 1
ATOM 707 C CA . THR A 1 99 ? -45.020 94.147 131.228 1.00 10.96 246 THR A CA 1
ATOM 708 C C . THR A 1 99 ? -44.976 94.314 132.759 1.00 10.99 246 THR A C 1
ATOM 709 O O . THR A 1 99 ? -44.892 95.445 133.296 1.00 10.12 246 THR A O 1
ATOM 713 N N . HIS A 1 100 ? -45.003 93.192 133.472 1.00 8.65 247 HIS A N 1
ATOM 714 C CA . HIS A 1 100 ? -44.850 93.183 134.923 1.00 9.85 247 HIS A CA 1
ATOM 715 C C . HIS A 1 100 ? -43.568 93.911 135.375 1.00 8.95 247 HIS A C 1
ATOM 716 O O . HIS A 1 100 ? -43.585 94.705 136.329 1.00 12.16 247 HIS A O 1
ATOM 723 N N . VAL A 1 101 ? -42.454 93.687 134.661 1.00 9.90 248 VAL A N 1
ATOM 724 C CA . VAL A 1 101 ? -41.185 94.382 134.943 1.00 10.92 248 VAL A CA 1
ATOM 725 C C . VAL A 1 101 ? -41.284 95.906 134.677 1.00 8.65 248 VAL A C 1
ATOM 726 O O . VAL A 1 101 ? -40.930 96.716 135.521 1.00 12.32 248 VAL A O 1
ATOM 730 N N . LEU A 1 102 ? -41.827 96.255 133.518 1.00 10.52 249 LEU A N 1
ATOM 731 C CA . LEU A 1 102 ? -41.993 97.657 133.147 1.00 10.79 249 LEU A CA 1
ATOM 732 C C . LEU A 1 102 ? -42.875 98.455 134.135 1.00 9.90 249 LEU A C 1
ATOM 733 O O . LEU A 1 102 ? -42.604 99.628 134.439 1.00 10.95 249 LEU A O 1
ATOM 738 N N . LEU A 1 103 ? -43.915 97.816 134.651 1.00 10.20 250 LEU A N 1
ATOM 739 C CA . LEU A 1 103 ? -44.803 98.503 135.607 1.00 12.27 250 LEU A CA 1
ATOM 740 C C . LEU A 1 103 ? -44.094 98.916 136.897 1.00 14.90 250 LEU A C 1
ATOM 741 O O . LEU A 1 103 ? -44.508 99.887 137.561 1.00 14.66 250 LEU A O 1
ATOM 746 N N . SER A 1 104 ? -43.037 98.189 137.259 1.00 12.22 251 SER A N 1
ATOM 747 C CA . SER A 1 104 ? -42.228 98.490 138.435 1.00 15.30 251 SER A CA 1
ATOM 748 C C . SER A 1 104 ? -40.958 99.323 138.165 1.00 12.94 251 SER A C 1
ATOM 749 O O . SER A 1 104 ? -40.102 99.395 139.022 1.00 16.01 251 SER A O 1
ATOM 752 N N A THR A 1 105 ? -40.843 99.949 136.992 0.50 14.45 252 THR A N 1
ATOM 753 N N B THR A 1 105 ? -40.882 99.973 137.003 0.50 11.33 252 THR A N 1
ATOM 754 C CA A THR A 1 105 ? -39.694 100.796 136.721 0.50 16.84 252 THR A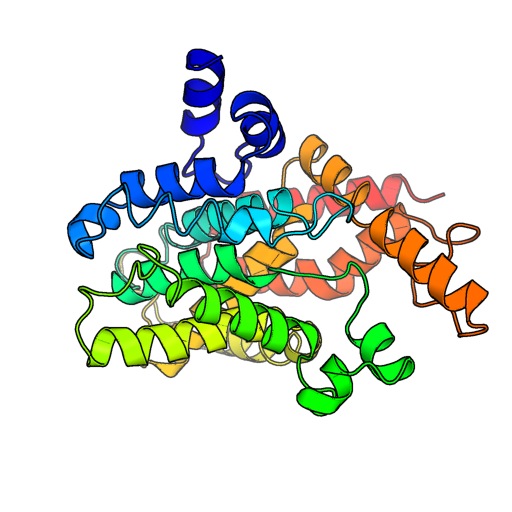 CA 1
ATOM 755 C CA B THR A 1 105 ? -39.845 100.945 136.699 0.50 11.85 252 THR A CA 1
ATOM 756 C C A THR A 1 105 ? -39.751 101.945 137.736 0.50 16.66 252 THR A C 1
ATOM 757 C C B THR A 1 105 ? -39.805 101.996 137.815 0.50 13.11 252 THR A C 1
ATOM 758 O O A THR A 1 105 ? -40.820 102.540 137.930 0.50 17.73 252 THR A O 1
ATOM 759 O O B THR A 1 105 ? -40.847 102.574 138.154 0.50 11.64 252 THR A O 1
ATOM 766 N N . PRO A 1 106 ? -38.634 102.214 138.429 1.00 15.73 253 PRO A N 1
ATOM 767 C CA . PRO A 1 106 ? -38.593 103.241 139.499 1.00 17.42 253 PRO A CA 1
ATOM 768 C C . PRO A 1 106 ? -39.130 104.631 139.126 1.00 18.46 253 PRO A C 1
ATOM 769 O O . PRO A 1 106 ? -39.841 105.247 139.940 1.00 16.96 253 PRO A O 1
ATOM 773 N N . ALA A 1 107 ? -38.874 105.084 137.896 1.00 16.33 254 ALA A N 1
ATOM 774 C CA . ALA A 1 107 ? -39.443 106.344 137.417 1.00 19.97 254 ALA A CA 1
ATOM 775 C C . ALA A 1 107 ? -40.979 106.384 137.379 1.00 17.30 254 ALA A C 1
ATOM 776 O O . ALA A 1 107 ? -41.551 107.467 137.289 1.00 19.13 254 ALA A O 1
ATOM 778 N N . LEU A 1 108 ? -41.645 105.230 137.470 1.00 16.57 255 LEU A N 1
ATOM 779 C CA . LEU A 1 108 ? -43.121 105.143 137.505 1.00 16.36 255 LEU A CA 1
ATOM 780 C C . LEU A 1 108 ? -43.662 104.781 138.894 1.00 18.66 255 LEU A C 1
ATOM 781 O O . LEU A 1 108 ? -44.822 104.362 139.032 1.00 17.81 255 LEU A O 1
ATOM 786 N N . ASP A 1 109 ? -42.835 104.979 139.925 1.00 19.16 256 ASP A N 1
ATOM 787 C CA . ASP A 1 109 ? -43.223 104.664 141.313 1.00 21.75 256 ASP A CA 1
ATOM 788 C C . ASP A 1 109 ? -44.507 105.381 141.726 1.00 19.50 256 ASP A C 1
ATOM 789 O O . ASP A 1 109 ? -44.576 106.591 141.660 1.00 20.65 256 ASP A O 1
ATOM 794 N N . ALA A 1 110 ? -45.528 104.596 142.081 1.00 21.72 257 ALA A N 1
ATOM 795 C CA . ALA A 1 110 ? -46.809 105.108 142.576 1.00 24.19 257 ALA A CA 1
ATOM 796 C C . ALA A 1 110 ? -47.612 105.894 141.528 1.00 23.33 257 ALA A C 1
ATOM 797 O O . ALA A 1 110 ? -48.554 106.597 141.882 1.00 27.25 257 ALA A O 1
ATOM 799 N N . VAL A 1 111 ? -47.248 105.765 140.251 1.00 19.86 258 VAL A N 1
ATOM 800 C CA . VAL A 1 111 ? -47.930 106.490 139.170 1.00 18.06 258 VAL A CA 1
ATOM 801 C C . VAL A 1 111 ? -49.239 105.765 138.845 1.00 18.85 258 VAL A C 1
ATOM 802 O O . VAL A 1 111 ? -50.286 106.402 138.788 1.00 20.12 258 VAL A O 1
ATOM 806 N N . PHE A 1 112 ? -49.192 104.444 138.686 1.00 16.55 259 PHE A N 1
ATOM 807 C CA . PHE A 1 112 ? -50.350 103.680 138.239 1.00 15.57 259 PHE A CA 1
ATOM 808 C C . PHE A 1 112 ? -51.134 103.062 139.371 1.00 16.94 259 PHE A C 1
ATOM 809 O O . PHE A 1 112 ? -50.575 102.646 140.379 1.00 18.23 259 PHE A O 1
ATOM 817 N N . THR A 1 113 ? -52.448 103.004 139.170 1.00 15.59 260 THR A N 1
ATOM 818 C CA . THR A 1 113 ? -53.358 102.449 140.147 1.00 14.62 260 THR A CA 1
ATOM 819 C C . THR A 1 113 ? -53.279 100.928 140.087 1.00 14.17 260 THR A C 1
ATOM 820 O O . THR A 1 113 ? -52.738 100.359 139.144 1.00 13.86 260 THR A O 1
ATOM 824 N N . ASP A 1 114 ? -53.844 100.283 141.109 1.00 15.09 261 ASP A N 1
ATOM 825 C CA . ASP A 1 114 ? -53.969 98.826 141.128 1.00 14.21 261 ASP A CA 1
ATOM 826 C C . ASP A 1 114 ? -54.745 98.328 139.922 1.00 11.83 261 ASP A C 1
ATOM 827 O O . ASP A 1 114 ? -54.368 97.319 139.319 1.00 12.45 261 ASP A O 1
ATOM 832 N N . LEU A 1 115 ? -55.813 99.059 139.559 1.00 12.40 262 LEU A N 1
ATOM 833 C CA . LEU A 1 115 ? -56.636 98.661 138.401 1.00 12.22 262 LEU A CA 1
ATOM 834 C C . LEU A 1 115 ? -55.845 98.725 137.079 1.00 12.29 262 LEU A C 1
ATOM 835 O O . LEU A 1 115 ? -55.987 97.859 136.209 1.00 12.56 262 LEU A O 1
ATOM 840 N N . GLU A 1 116 ? -55.051 99.780 136.936 1.00 12.45 263 GLU A N 1
ATOM 841 C CA . GLU A 1 116 ? -54.175 99.942 135.771 1.00 13.10 263 GLU A CA 1
ATOM 842 C C . GLU A 1 116 ? -53.126 98.831 135.663 1.00 12.06 263 GLU A C 1
ATOM 843 O O . GLU A 1 116 ? -52.865 98.318 134.578 1.00 11.45 263 GLU A O 1
ATOM 849 N N . ILE A 1 117 ? -52.543 98.461 136.810 1.00 11.58 264 ILE A N 1
ATOM 850 C CA . ILE A 1 117 ? -51.586 97.346 136.903 1.00 10.48 264 ILE A CA 1
ATOM 851 C C . ILE A 1 117 ? -52.239 96.037 136.457 1.00 10.89 264 ILE A C 1
ATOM 852 O O . ILE A 1 117 ? -51.717 95.326 135.610 1.00 11.35 264 ILE A O 1
ATOM 857 N N . LEU A 1 118 ? -53.392 95.733 137.048 1.00 12.24 265 LEU A N 1
ATOM 858 C CA . LEU A 1 118 ? -54.185 94.554 136.683 1.00 12.19 265 LEU A CA 1
ATOM 859 C C . LEU A 1 118 ? -54.495 94.523 135.171 1.00 12.07 265 LEU A C 1
ATOM 860 O O . LEU A 1 118 ? -54.300 93.492 134.502 1.00 9.74 265 LEU A O 1
ATOM 865 N N . ALA A 1 119 ? -54.968 95.647 134.647 1.00 10.17 266 ALA A N 1
ATOM 866 C CA . ALA A 1 119 ? -55.367 95.767 133.246 1.00 9.79 266 ALA A CA 1
ATOM 867 C C . ALA A 1 119 ? -54.193 95.507 132.319 1.00 9.65 266 ALA A C 1
ATOM 868 O O . ALA A 1 119 ? -54.307 94.778 131.323 1.00 9.33 266 ALA A O 1
ATOM 870 N N . ALA A 1 120 ? -53.049 96.099 132.645 1.00 10.36 267 ALA A N 1
ATOM 871 C CA . ALA A 1 120 ? -51.863 95.982 131.780 1.00 9.11 267 ALA A CA 1
ATOM 872 C C . ALA A 1 120 ? -51.364 94.548 131.705 1.00 9.60 267 ALA A C 1
ATOM 873 O O . ALA A 1 120 ? -51.012 94.061 130.633 1.00 10.23 267 ALA A O 1
ATOM 875 N N . ILE A 1 121 ? -51.317 93.894 132.861 1.00 9.28 268 ILE A N 1
ATOM 876 C CA . ILE A 1 121 ? -50.803 92.511 132.910 1.00 9.96 268 ILE A CA 1
ATOM 877 C C . ILE A 1 121 ? -51.773 91.568 132.192 1.00 10.75 268 ILE A C 1
ATOM 878 O O . ILE A 1 121 ? -51.367 90.682 131.423 1.00 10.87 268 ILE A O 1
ATOM 883 N N . PHE A 1 122 ? -53.067 91.758 132.439 1.00 10.06 269 PHE A N 1
ATOM 884 C CA . PHE A 1 122 ? -54.093 90.988 131.730 1.00 8.98 269 PHE A CA 1
ATOM 885 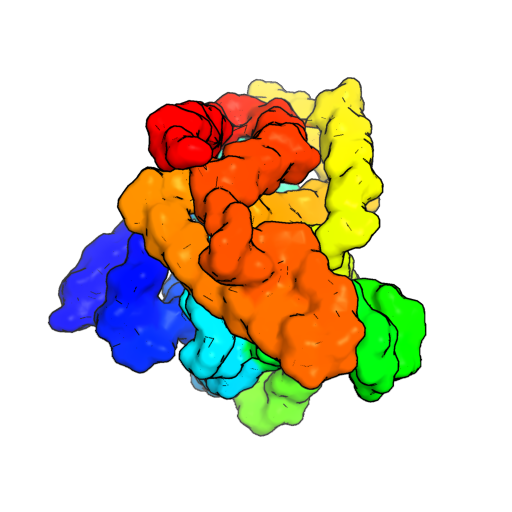C C . PHE A 1 122 ? -54.027 91.213 130.216 1.00 10.21 269 PHE A C 1
ATOM 886 O O . PHE A 1 122 ? -54.057 90.248 129.438 1.00 9.46 269 PHE A O 1
ATOM 894 N N . ALA A 1 123 ? -53.942 92.476 129.793 1.00 9.65 270 ALA A N 1
ATOM 895 C CA . ALA A 1 123 ? -53.804 92.813 128.383 1.00 9.96 270 ALA A CA 1
ATOM 896 C C . ALA A 1 123 ? -52.630 92.067 127.759 1.00 9.45 270 ALA A C 1
ATOM 897 O O . ALA A 1 123 ? -52.786 91.408 126.713 1.00 9.65 270 ALA A O 1
ATOM 899 N N . ALA A 1 124 ? -51.481 92.121 128.424 1.00 8.48 271 ALA A N 1
ATOM 900 C CA . ALA A 1 124 ? -50.290 91.406 127.960 1.00 9.19 271 ALA A CA 1
ATOM 901 C C . ALA A 1 124 ? -50.575 89.894 127.826 1.00 8.50 271 ALA A C 1
ATOM 902 O O . ALA A 1 124 ? -50.183 89.266 126.826 1.00 8.19 271 ALA A O 1
ATOM 904 N N . ALA A 1 125 ? -51.262 89.296 128.790 1.00 8.48 272 ALA A N 1
ATOM 905 C CA . ALA A 1 125 ? -51.509 87.861 128.750 1.00 9.45 272 ALA A CA 1
ATOM 906 C C . ALA A 1 125 ? -52.386 87.442 127.585 1.00 10.12 272 ALA A C 1
ATOM 907 O O . ALA A 1 125 ? -52.165 86.380 127.005 1.00 8.27 272 ALA A O 1
ATOM 909 N N . ILE A 1 126 ? -53.391 88.253 127.282 1.00 8.87 273 ILE A N 1
ATOM 910 C CA . ILE A 1 126 ? -54.387 87.932 126.245 1.00 8.91 273 ILE A CA 1
ATOM 911 C C . ILE A 1 126 ? -54.028 88.474 124.856 1.00 9.06 273 ILE A C 1
ATOM 912 O O . ILE A 1 126 ? -54.735 88.181 123.904 1.00 9.41 273 ILE A O 1
ATOM 917 N N . HIS A 1 127 ? -52.981 89.283 124.741 1.00 8.55 274 HIS A N 1
ATOM 918 C CA . HIS A 1 127 ? -52.847 90.162 123.591 1.00 8.66 274 HIS A CA 1
ATOM 919 C C . HIS A 1 127 ? -52.643 89.474 122.245 1.00 9.74 274 HIS A C 1
ATOM 920 O O . HIS A 1 127 ? -52.847 90.137 121.229 1.00 9.73 274 HIS A O 1
ATOM 927 N N . ASP A 1 128 ? -52.249 88.191 122.239 1.00 10.64 275 ASP A N 1
ATOM 928 C CA . ASP A 1 128 ? -52.136 87.430 120.988 1.00 9.10 275 ASP A CA 1
ATOM 929 C C . ASP A 1 128 ? -52.933 86.127 121.004 1.00 10.53 275 ASP A C 1
ATOM 930 O O . ASP A 1 128 ? -52.668 85.235 120.194 1.00 9.86 275 ASP A O 1
ATOM 935 N N . VAL A 1 129 ? -53.968 86.034 121.848 1.00 9.26 276 VAL A N 1
ATOM 936 C CA . VAL A 1 129 ? -54.644 84.746 122.022 1.00 10.36 276 VAL A CA 1
ATOM 937 C C . VAL A 1 129 ? -55.327 84.353 120.703 1.00 9.34 276 VAL A C 1
ATOM 938 O O . VAL A 1 129 ? -55.893 85.184 119.980 1.00 9.51 276 VAL A O 1
ATOM 942 N N . ASP A 1 130 ? -55.282 83.065 120.370 1.00 10.84 277 ASP A N 1
ATOM 943 C CA . ASP A 1 130 ? -55.922 82.513 119.184 1.00 10.70 277 ASP A CA 1
ATOM 944 C C . ASP A 1 130 ? -55.358 83.113 117.888 1.00 10.79 277 ASP A C 1
ATOM 945 O O . ASP A 1 130 ? -56.054 83.298 116.919 1.00 13.72 277 ASP A O 1
ATOM 950 N N . HIS A 1 131 ? -54.067 83.391 117.913 1.00 11.73 278 HIS A N 1
ATOM 951 C CA . HIS A 1 131 ? -53.361 83.917 116.751 1.00 10.37 278 HIS A CA 1
ATOM 952 C C . HIS A 1 131 ? -53.185 82.786 115.737 1.00 12.66 278 HIS A C 1
ATOM 953 O O . HIS A 1 131 ? -52.711 81.702 116.109 1.00 13.30 278 HIS A O 1
ATOM 960 N N . PRO A 1 132 ? -53.515 83.029 114.468 1.00 13.68 279 PRO A N 1
ATOM 961 C CA . PRO A 1 132 ? -53.390 81.983 113.450 1.00 13.62 279 PRO A CA 1
ATOM 962 C C . PRO A 1 132 ? -51.997 81.792 112.848 1.00 15.81 279 PRO A C 1
ATOM 963 O O . PRO A 1 132 ? -51.801 80.916 112.032 1.00 16.73 279 PRO A O 1
ATOM 967 N N . GLY A 1 133 ? -51.034 82.632 113.244 1.00 12.69 280 GLY A N 1
ATOM 968 C CA . GLY A 1 133 ? -49.676 82.568 112.722 1.00 13.06 280 GLY A CA 1
ATOM 969 C C . GLY A 1 133 ? -49.476 83.218 111.351 1.00 14.42 280 GLY A C 1
ATOM 970 O O . GLY A 1 133 ? -48.505 82.930 110.666 1.00 16.93 280 GLY A O 1
ATOM 971 N N . VAL A 1 134 ? -50.383 84.124 110.989 1.00 13.34 281 VAL A N 1
ATOM 972 C CA . VAL A 1 134 ? -50.236 84.972 109.796 1.00 11.95 281 VAL A CA 1
ATOM 973 C C . VAL A 1 134 ? -50.535 86.407 110.179 1.00 11.95 281 VAL A C 1
ATOM 974 O O . VAL A 1 134 ? -51.169 86.667 111.189 1.00 14.75 281 VAL A O 1
ATOM 978 N N . SER A 1 135 ? -50.125 87.335 109.321 1.00 12.31 282 SER A N 1
ATOM 979 C CA . SER A 1 135 ? -50.258 88.759 109.612 1.00 12.96 282 SER A CA 1
ATOM 980 C C . SER A 1 135 ? -51.613 89.339 109.267 1.00 12.68 282 SER A C 1
ATOM 981 O O . SER A 1 135 ? -52.414 88.721 108.539 1.00 12.37 282 SER A O 1
ATOM 984 N N . ASN A 1 136 ? -51.861 90.542 109.765 1.00 12.26 283 ASN A N 1
ATOM 985 C CA . ASN A 1 136 ? -53.058 91.304 109.352 1.00 12.92 283 ASN A CA 1
ATOM 986 C C . ASN A 1 136 ? -53.123 91.489 107.835 1.00 10.94 283 ASN A C 1
ATOM 987 O O . ASN A 1 136 ? -54.190 91.326 107.232 1.00 14.23 283 ASN A O 1
ATOM 992 N N . GLN A 1 137 ? -51.979 91.795 107.210 1.00 13.07 284 GLN A N 1
ATOM 993 C CA . GLN A 1 137 ? -51.957 92.007 105.771 1.00 15.22 284 GLN A CA 1
ATOM 994 C C . GLN A 1 137 ? -52.378 90.731 105.043 1.00 15.59 284 GLN A C 1
ATOM 995 O O . GLN A 1 137 ? -53.138 90.789 104.078 1.00 16.14 284 GLN A O 1
ATOM 1001 N N . PHE A 1 138 ? -51.914 89.577 105.525 1.00 13.60 285 PHE A N 1
ATOM 1002 C CA . PHE A 1 138 ? -52.358 88.313 104.942 1.00 13.74 285 PHE A CA 1
ATOM 1003 C C . PHE A 1 138 ? -53.869 88.110 105.066 1.00 16.27 285 PHE A C 1
ATOM 1004 O O . PHE A 1 138 ? -54.524 87.671 104.093 1.00 15.59 285 PHE A O 1
ATOM 1012 N N . LEU A 1 139 ? -54.423 88.396 106.243 1.00 13.97 286 LEU A N 1
ATOM 1013 C CA . LEU A 1 139 ? -55.869 88.190 106.471 1.00 13.85 286 LEU A CA 1
ATOM 1014 C C . LEU A 1 139 ? -56.677 89.127 105.576 1.00 15.12 286 LEU A C 1
ATOM 1015 O O . LEU A 1 139 ? -57.735 88.747 105.077 1.00 15.75 286 LEU A O 1
ATOM 1020 N N . ILE A 1 140 ? -56.184 90.351 105.401 1.00 14.40 287 ILE A N 1
ATOM 1021 C CA . ILE A 1 140 ? -56.863 91.339 104.549 1.00 15.26 287 ILE A CA 1
ATOM 1022 C C . ILE A 1 140 ? -56.826 90.896 103.097 1.00 16.91 287 ILE A C 1
ATOM 1023 O O . ILE A 1 140 ? -57.860 90.865 102.393 1.00 16.90 287 ILE A O 1
ATOM 1028 N N . ASN A 1 141 ? -55.631 90.550 102.623 1.00 16.62 288 ASN A N 1
ATOM 1029 C CA . ASN A 1 141 ? -55.462 90.197 101.214 1.00 18.33 288 ASN A CA 1
ATOM 1030 C C . ASN A 1 141 ? -56.075 88.847 100.798 1.00 17.25 288 ASN A C 1
ATOM 1031 O O . ASN A 1 141 ? -56.296 88.619 99.617 1.00 19.77 288 ASN A O 1
ATOM 1036 N N . THR A 1 142 ? -56.368 87.980 101.773 1.00 17.51 289 THR A N 1
ATOM 1037 C CA . THR A 1 142 ? -57.072 86.730 101.508 1.00 19.05 289 THR A CA 1
ATOM 1038 C C . THR A 1 142 ? -58.579 86.786 101.815 1.00 19.02 289 THR A C 1
ATOM 1039 O O . THR A 1 142 ? -59.253 85.750 101.759 1.00 19.70 289 THR A O 1
ATOM 1043 N N . ASN A 1 143 ? -59.098 87.985 102.099 1.00 19.05 290 ASN A N 1
ATOM 1044 C CA . ASN A 1 143 ? -60.513 88.205 102.362 1.00 20.83 290 ASN A CA 1
ATOM 1045 C C . ASN A 1 143 ? -61.036 87.302 103.484 1.00 19.41 290 ASN A C 1
ATOM 1046 O O . ASN A 1 143 ? -62.117 86.715 103.359 1.00 22.78 290 ASN A O 1
ATOM 1051 N N . SER A 1 144 ? -60.247 87.187 104.548 1.00 17.36 291 SER A N 1
ATOM 1052 C CA . SER A 1 144 ? -60.592 86.395 105.749 1.00 17.44 291 SER A CA 1
ATOM 1053 C C . SER A 1 144 ? -61.910 86.875 106.334 1.00 16.35 291 SER A C 1
ATOM 1054 O O . SER A 1 144 ? -62.201 88.079 106.333 1.00 16.67 291 SER A O 1
ATOM 1057 N N . GLU A 1 145 ? -62.683 85.954 106.894 1.00 16.75 292 GLU A N 1
ATOM 1058 C CA . GLU A 1 145 ? -63.843 86.308 107.727 1.00 17.01 292 GLU A CA 1
ATOM 1059 C C . GLU A 1 145 ? -63.485 87.302 108.804 1.00 16.96 292 GLU A C 1
ATOM 1060 O O . GLU A 1 145 ? -64.275 88.197 109.071 1.00 15.93 292 GLU A O 1
ATOM 1066 N N . LEU A 1 146 ? -62.306 87.164 109.421 1.00 13.94 293 LEU A N 1
ATOM 1067 C CA . LEU A 1 146 ? -61.910 88.106 110.476 1.00 13.13 293 LEU A CA 1
ATOM 1068 C C . LEU A 1 146 ? -61.710 89.499 109.892 1.00 13.33 293 LEU A C 1
ATOM 1069 O O . LEU A 1 146 ? -62.104 90.484 110.518 1.00 12.89 293 LEU A O 1
ATOM 1074 N N . ALA A 1 147 ? -61.080 89.590 108.720 1.00 13.95 294 ALA A N 1
ATOM 1075 C CA . ALA A 1 147 ? -60.900 90.907 108.067 1.00 12.60 294 ALA A CA 1
ATOM 1076 C C . ALA A 1 147 ? -62.244 91.534 107.712 1.00 13.54 294 ALA A C 1
ATOM 1077 O O . ALA A 1 147 ? -62.435 92.752 107.886 1.00 14.53 294 ALA A O 1
ATOM 1079 N N . LEU A 1 148 ? -63.179 90.708 107.236 1.00 14.69 295 LEU A N 1
ATOM 1080 C CA . LEU A 1 148 ? -64.562 91.156 106.981 1.00 15.70 295 LEU A CA 1
ATOM 1081 C C . LEU A 1 148 ? -65.253 91.689 108.256 1.00 15.05 295 LEU A C 1
ATOM 1082 O O . LEU A 1 148 ? -65.876 92.761 108.246 1.00 16.00 295 LEU A O 1
ATOM 1087 N N . MET A 1 149 ? -65.201 90.898 109.322 1.00 13.77 296 MET A N 1
ATOM 1088 C CA . MET A 1 149 ? -65.823 91.257 110.588 1.00 14.02 296 MET A CA 1
ATOM 1089 C C . MET A 1 149 ? -65.350 92.616 111.102 1.00 13.97 296 MET A C 1
ATOM 1090 O O . MET A 1 149 ? -66.165 93.407 111.605 1.00 15.28 296 MET A O 1
ATOM 1095 N N . TYR A 1 150 ? -64.050 92.880 110.996 1.00 12.39 297 TYR A N 1
ATOM 1096 C CA . TYR A 1 150 ? -63.452 94.084 111.568 1.00 11.07 297 TYR A CA 1
ATOM 1097 C C . TYR A 1 150 ? -63.037 95.146 110.545 1.00 11.56 297 TYR A C 1
ATOM 1098 O O . TYR A 1 150 ? -62.290 96.079 110.879 1.00 12.17 297 TYR A O 1
ATOM 1107 N N . ASN A 1 151 ? -63.578 95.056 109.340 1.00 11.33 298 ASN A N 1
ATOM 1108 C CA . ASN A 1 151 ? -63.309 95.994 108.270 1.00 11.31 298 ASN A CA 1
ATOM 1109 C C . ASN A 1 151 ? -61.824 96.315 108.109 1.00 11.84 298 ASN A C 1
ATOM 1110 O O . ASN A 1 151 ? -61.442 97.487 108.036 1.00 12.34 298 ASN A O 1
ATOM 1115 N N . ASP A 1 152 ? -60.998 95.259 108.102 1.00 12.20 299 ASP A N 1
ATOM 1116 C CA . ASP A 1 152 ? -59.543 95.395 107.914 1.00 13.15 299 ASP A CA 1
ATOM 1117 C C . ASP A 1 152 ? -58.815 96.214 109.001 1.00 14.33 299 ASP A C 1
ATOM 1118 O O . ASP A 1 152 ? -57.635 96.512 108.829 1.00 15.41 299 ASP A O 1
ATOM 1123 N N . GLU A 1 153 ? -59.495 96.528 110.102 1.00 11.72 300 GLU A N 1
ATOM 1124 C CA . GLU A 1 153 ? -58.968 97.471 111.115 1.00 12.52 300 GLU A CA 1
ATOM 1125 C C . GLU A 1 153 ? -58.496 96.646 112.304 1.00 11.48 300 GLU A C 1
ATOM 1126 O O . GLU A 1 153 ? -59.320 95.954 112.950 1.00 10.96 300 GLU A O 1
ATOM 1132 N N . SER A 1 154 ? -57.204 96.707 112.620 1.00 12.19 301 SER A N 1
ATOM 1133 C CA . SER A 1 154 ? -56.625 95.936 113.731 1.00 13.20 301 SER A CA 1
ATOM 1134 C C . SER A 1 154 ? -57.217 94.528 113.850 1.00 10.93 301 SER A C 1
ATOM 1135 O O . SER A 1 154 ? -57.703 94.126 114.895 1.00 12.35 301 SER A O 1
ATOM 1138 N N . VAL A 1 155 ? -57.123 93.793 112.748 1.00 11.45 302 VAL A N 1
ATOM 1139 C CA . VAL A 1 155 ? -57.966 92.601 112.573 1.00 10.35 302 VAL A CA 1
ATOM 1140 C C . VAL A 1 155 ? -57.615 91.575 113.654 1.00 10.08 302 VAL A C 1
ATOM 1141 O O . VAL A 1 155 ? -58.473 91.172 114.420 1.00 11.54 302 VAL A O 1
ATOM 1145 N N . LEU A 1 156 ? -56.356 91.180 113.729 1.00 10.13 303 LEU A N 1
ATOM 1146 C CA . LEU A 1 156 ? -55.931 90.215 114.743 1.00 10.77 303 LEU A CA 1
ATOM 1147 C C . LEU A 1 156 ? -56.193 90.700 116.158 1.00 9.84 303 LEU A C 1
ATOM 1148 O O . LEU A 1 156 ? -56.606 89.930 117.026 1.00 10.60 303 LEU A O 1
ATOM 1153 N N . GLU A 1 157 ? -55.850 91.967 116.406 1.00 10.17 304 GLU A N 1
ATOM 1154 C CA . GLU A 1 157 ? -55.914 92.546 117.741 1.00 9.00 304 GLU A CA 1
ATOM 1155 C C . GLU A 1 157 ? -57.354 92.598 118.260 1.00 10.52 304 GLU A C 1
ATOM 1156 O O . GLU A 1 157 ? -57.599 92.238 119.392 1.00 10.04 304 GLU A O 1
ATOM 1162 N N . ASN A 1 158 ? -58.282 92.965 117.395 1.00 9.73 305 ASN A N 1
ATOM 1163 C CA . ASN A 1 158 ? -59.716 92.825 117.693 1.00 11.36 305 ASN A CA 1
ATOM 1164 C C . ASN A 1 158 ? -60.128 91.399 118.022 1.00 11.25 305 ASN A C 1
ATOM 1165 O O . ASN A 1 158 ? -60.866 91.145 118.985 1.00 12.80 305 ASN A O 1
ATOM 1170 N N . HIS A 1 159 ? -59.602 90.469 117.249 1.00 10.68 306 HIS A N 1
ATOM 1171 C CA . HIS A 1 159 ? -59.874 89.061 117.486 1.00 9.91 306 HIS A CA 1
ATOM 1172 C C . HIS A 1 159 ? -59.315 88.574 118.822 1.00 11.35 306 HIS A C 1
ATOM 1173 O O . HIS A 1 159 ? -59.986 87.824 119.538 1.00 9.85 306 HIS A O 1
ATOM 1180 N N . HIS A 1 160 ? -58.100 88.987 119.159 1.00 10.12 307 HIS A N 1
ATOM 1181 C CA . HIS A 1 160 ? -57.487 88.599 120.450 1.00 9.90 307 HIS A CA 1
ATOM 1182 C C . HIS A 1 160 ? -58.372 89.076 121.618 1.00 10.36 307 HIS A C 1
ATOM 1183 O O . HIS A 1 160 ? -58.632 88.320 122.546 1.00 10.83 307 HIS A O 1
ATOM 1190 N N . LEU A 1 161 ? -58.829 90.327 121.534 1.00 11.70 308 LEU A N 1
ATOM 1191 C CA . LEU A 1 161 ? -59.734 90.913 122.529 1.00 9.46 308 LEU A CA 1
ATOM 1192 C C . LEU A 1 161 ? -61.028 90.113 122.606 1.00 11.58 308 LEU A C 1
ATOM 1193 O O . LEU A 1 161 ? -61.488 89.792 123.703 1.00 11.34 308 LEU A O 1
ATOM 1198 N N . ALA A 1 162 ? -61.590 89.771 121.454 1.00 11.35 309 ALA A N 1
ATOM 1199 C CA . ALA A 1 162 ? -62.847 89.042 121.420 1.00 11.05 309 ALA A CA 1
ATOM 1200 C C . ALA A 1 162 ? -62.732 87.718 122.155 1.00 11.31 309 ALA A C 1
ATOM 1201 O O . ALA A 1 162 ? -63.575 87.386 122.990 1.00 12.66 309 ALA A O 1
ATOM 1203 N N . VAL A 1 163 ? -61.660 86.977 121.870 1.00 10.09 310 VAL A N 1
ATOM 1204 C CA . VAL A 1 163 ? -61.457 85.665 122.497 1.00 10.80 310 VAL A CA 1
ATOM 1205 C C . VAL A 1 163 ? -61.110 85.820 123.982 1.00 11.38 310 VAL A C 1
ATOM 1206 O O . VAL A 1 163 ? -61.703 85.141 124.847 1.00 11.15 310 VAL A O 1
ATOM 1210 N N . GLY A 1 164 ? -60.191 86.708 124.314 1.00 11.82 311 GLY A N 1
ATOM 1211 C CA . GLY A 1 164 ? -59.740 86.848 125.700 1.00 11.54 311 GLY A CA 1
ATOM 1212 C C . GLY A 1 164 ? -60.886 87.264 126.604 1.00 11.75 311 GLY A C 1
ATOM 1213 O O . GLY A 1 164 ? -61.012 86.721 127.721 1.00 13.27 311 GLY A O 1
ATOM 1214 N N . PHE A 1 165 ? -61.739 88.175 126.128 1.00 11.38 312 PHE A N 1
ATOM 1215 C CA . PHE A 1 165 ? -62.902 88.590 126.913 1.00 11.24 312 PHE A CA 1
ATOM 1216 C C . PHE A 1 165 ? -63.953 87.516 126.989 1.00 13.98 312 PHE A C 1
ATOM 1217 O O . PHE A 1 165 ? -64.563 87.338 128.053 1.00 14.41 312 PHE A O 1
ATOM 1225 N N . LYS A 1 166 ? -64.225 86.813 125.886 1.00 11.95 313 LYS A N 1
ATOM 1226 C CA . LYS A 1 166 ? -65.314 85.819 125.896 1.00 13.59 313 LYS A CA 1
ATOM 1227 C C . LYS A 1 166 ? -64.983 84.681 126.847 1.00 12.55 313 LYS A C 1
ATOM 1228 O O . LYS A 1 166 ? -65.877 84.125 127.465 1.00 13.95 313 LYS A O 1
ATOM 1234 N N . LEU A 1 167 ? -63.715 84.342 126.975 1.00 12.19 314 LEU A N 1
ATOM 1235 C CA . LEU A 1 167 ? -63.306 83.262 127.900 1.00 12.46 314 LEU A CA 1
ATOM 1236 C C . LEU A 1 167 ? -63.648 83.582 129.366 1.00 12.19 314 LEU A C 1
ATOM 1237 O O . LEU A 1 167 ? -63.835 82.653 130.171 1.00 15.41 314 LEU A O 1
ATOM 1242 N N . LEU A 1 168 ? -63.763 84.865 129.703 1.00 14.48 315 LEU A N 1
ATOM 1243 C CA . LEU A 1 168 ? -64.212 85.272 131.054 1.00 15.03 315 LEU A CA 1
ATOM 1244 C C . LEU A 1 168 ? -65.614 84.768 131.410 1.00 16.50 315 LEU A C 1
ATOM 1245 O O . LEU A 1 168 ? -65.937 84.639 132.604 1.00 18.60 315 LEU A O 1
ATOM 1250 N N . GLN A 1 169 ? -66.450 84.522 130.390 1.00 14.50 316 GLN A N 1
ATOM 1251 C CA . GLN A 1 169 ? -67.818 84.021 130.570 1.00 18.12 316 GLN A CA 1
ATOM 1252 C C . GLN A 1 169 ? -67.949 82.512 130.733 1.00 19.18 316 GLN A C 1
ATOM 1253 O O . GLN A 1 169 ? -69.057 82.025 131.020 1.00 24.02 316 GLN A O 1
ATOM 1259 N N . GLU A 1 170 ? -66.853 81.768 130.582 1.00 20.16 317 GLU A N 1
ATOM 1260 C CA . GLU A 1 170 ? -66.865 80.324 130.823 1.00 21.79 317 GLU A CA 1
ATOM 1261 C C . GLU A 1 170 ? -66.977 80.035 132.316 1.00 22.73 317 GLU A C 1
ATOM 1262 O O . GLU A 1 170 ? -66.680 80.908 133.152 1.00 20.16 317 GLU A O 1
ATOM 1268 N N . GLU A 1 171 ? -67.444 78.826 132.642 1.00 26.73 318 GLU A N 1
ATOM 1269 C CA . GLU A 1 171 ? -67.718 78.450 134.035 1.00 26.46 318 GLU A CA 1
ATOM 1270 C C . GLU A 1 171 ? -66.443 78.607 134.879 1.00 24.06 318 GLU A C 1
ATOM 1271 O O . GLU A 1 171 ? -65.370 78.140 134.486 1.00 25.27 318 GLU A O 1
ATOM 1277 N N . HIS A 1 172 ? -66.575 79.334 135.989 1.00 23.61 319 HIS A N 1
ATOM 1278 C CA . HIS A 1 172 ? -65.484 79.584 136.950 1.00 22.40 319 HIS A CA 1
ATOM 1279 C C . HIS A 1 172 ? -64.291 80.310 136.342 1.00 20.96 319 HIS A C 1
ATOM 1280 O O . HIS A 1 172 ? -63.169 80.139 136.789 1.00 21.61 319 HIS A O 1
ATOM 1287 N N . CYS A 1 173 ? -64.553 81.156 135.349 1.00 19.11 320 CYS A N 1
ATOM 1288 C CA . CYS A 1 173 ? -63.502 81.903 134.645 1.00 16.85 320 CYS A CA 1
ATOM 1289 C C . CYS A 1 173 ? -63.514 83.406 134.829 1.00 15.81 320 CYS A C 1
ATOM 1290 O O . CYS A 1 173 ? -62.577 84.049 134.374 1.00 13.83 320 CYS A O 1
ATOM 1293 N N . ASP A 1 174 ? -64.541 83.981 135.456 1.00 15.95 321 ASP A N 1
ATOM 1294 C CA . ASP A 1 174 ? -64.626 85.460 135.521 1.00 14.50 321 ASP A CA 1
ATOM 1295 C C . ASP A 1 174 ? -63.749 85.986 136.659 1.00 14.84 321 ASP A C 1
ATOM 1296 O O . ASP A 1 174 ? -64.212 86.192 137.810 1.00 16.35 321 ASP A O 1
ATOM 1301 N N . ILE A 1 175 ? -62.491 86.190 136.331 1.00 13.18 322 ILE A N 1
ATOM 1302 C CA . ILE A 1 175 ? -61.522 86.706 137.294 1.00 14.59 322 ILE A CA 1
ATOM 1303 C C . ILE A 1 175 ? -61.827 88.163 137.749 1.00 14.77 322 ILE A C 1
ATOM 1304 O O . ILE A 1 175 ? -61.218 88.640 138.707 1.00 16.42 322 ILE A O 1
ATOM 1309 N N . PHE A 1 176 ? -62.722 88.855 137.047 1.00 13.94 323 PHE A N 1
ATOM 1310 C CA . PHE A 1 176 ? -63.106 90.248 137.420 1.00 13.43 323 PHE A CA 1
ATOM 1311 C C . PHE A 1 176 ? -64.421 90.396 138.152 1.00 15.88 323 PHE A C 1
ATOM 1312 O O . PHE A 1 176 ? -64.867 91.513 138.335 1.00 16.90 323 PHE A O 1
ATOM 1320 N N A MET A 1 177 ? -65.016 89.288 138.587 0.30 16.00 324 MET A N 1
ATOM 1321 N N B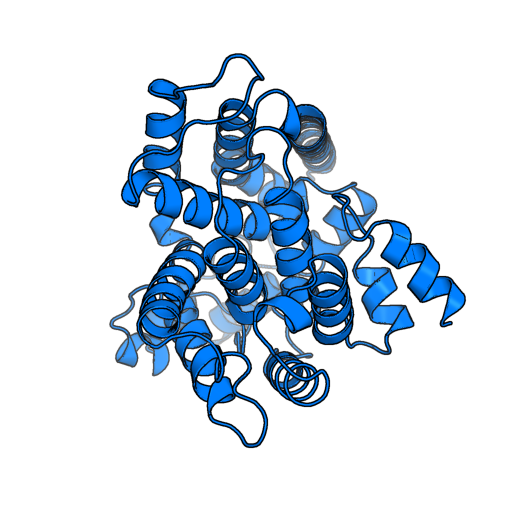 MET A 1 177 ? -65.024 89.281 138.563 0.70 15.57 324 MET A N 1
ATOM 1322 C CA A MET A 1 177 ? -66.340 89.283 139.213 0.30 17.31 324 MET A CA 1
ATOM 1323 C CA B MET A 1 177 ? -66.328 89.265 139.240 0.70 17.56 324 MET A CA 1
ATOM 1324 C C A MET A 1 177 ? -66.481 90.171 140.458 0.30 16.33 324 MET A C 1
ATOM 1325 C C B MET A 1 177 ? -66.453 90.246 140.406 0.70 16.14 324 MET A C 1
ATOM 1326 O O A MET A 1 177 ? -67.583 90.629 140.754 0.30 17.04 324 MET A O 1
ATOM 1327 O O B MET A 1 177 ? -67.497 90.835 140.595 0.70 16.84 324 MET A O 1
ATOM 1336 N N . ASN A 1 178 ? -65.383 90.406 141.182 1.00 13.88 325 ASN A N 1
ATOM 1337 C CA . ASN A 1 178 ? -65.446 91.200 142.425 1.00 14.40 325 ASN A CA 1
ATOM 1338 C C . ASN A 1 178 ? -64.914 92.624 142.283 1.00 14.57 325 ASN A C 1
ATOM 1339 O O . ASN A 1 178 ? -64.874 93.358 143.295 1.00 14.96 325 ASN A O 1
ATOM 1344 N N . LEU A 1 179 ? -64.530 93.003 141.059 1.00 15.81 326 LEU A N 1
ATOM 1345 C CA . LEU A 1 179 ? -64.303 94.421 140.730 1.00 15.60 326 LEU A CA 1
ATOM 1346 C C . LEU A 1 179 ? -65.626 95.162 140.827 1.00 17.65 326 LEU A C 1
ATOM 1347 O O . LEU A 1 179 ? -66.699 94.586 140.618 1.00 15.22 326 LEU A O 1
ATOM 1352 N N . THR A 1 180 ? -65.558 96.452 141.150 1.00 17.25 327 THR A N 1
ATOM 1353 C CA . THR A 1 180 ? -66.751 97.281 141.103 1.00 15.01 327 THR A CA 1
ATOM 1354 C C . THR A 1 180 ? -67.204 97.423 139.639 1.00 17.04 327 THR A C 1
ATOM 1355 O O . THR A 1 180 ? -66.430 97.164 138.706 1.00 16.23 327 THR A O 1
ATOM 1359 N N . LYS A 1 181 ? -68.447 97.836 139.446 1.00 18.05 328 LYS A N 1
ATOM 1360 C CA . LYS A 1 181 ? -69.011 98.003 138.096 1.00 16.52 328 LYS A CA 1
ATOM 1361 C C . LYS A 1 181 ? -68.179 98.999 137.293 1.00 15.54 328 LYS A C 1
ATOM 1362 O O . LYS A 1 181 ? -67.825 98.710 136.155 1.00 16.18 328 LYS A O 1
ATOM 1368 N N . LYS A 1 182 ? -67.832 100.125 137.907 1.00 17.17 329 LYS A N 1
ATOM 1369 C CA . LYS A 1 182 ? -67.006 101.124 137.238 1.00 20.09 329 LYS A CA 1
ATOM 1370 C C . LYS A 1 182 ? -65.616 100.590 136.953 1.00 18.52 329 LYS A C 1
ATOM 1371 O O . LYS A 1 182 ? -65.025 100.886 135.904 1.00 16.55 329 LYS A O 1
ATOM 1377 N N . GLN A 1 183 ? -65.065 99.796 137.871 1.00 15.32 330 GLN A N 1
ATOM 1378 C CA . GLN A 1 183 ? -63.750 99.214 137.634 1.00 13.32 330 GLN A CA 1
ATOM 1379 C C . GLN A 1 183 ? -63.773 98.209 136.480 1.00 11.80 330 GLN A C 1
ATOM 1380 O O . GLN A 1 183 ? -62.834 98.153 135.683 1.00 13.75 330 GLN A O 1
ATOM 1386 N N . ARG A 1 184 ? -64.829 97.404 136.395 1.00 12.45 331 ARG A N 1
ATOM 1387 C CA . ARG A 1 184 ? -65.002 96.491 135.268 1.00 13.09 331 ARG A CA 1
ATOM 1388 C C . ARG A 1 184 ? -65.080 97.237 133.918 1.00 13.31 331 ARG A C 1
ATOM 1389 O O . ARG A 1 184 ? -64.361 96.878 132.975 1.00 14.12 331 ARG A O 1
ATOM 1397 N N . GLN A 1 185 ? -65.886 98.290 133.874 1.00 15.28 332 GLN A N 1
ATOM 1398 C CA . GLN A 1 185 ? -65.991 99.112 132.665 1.00 15.28 332 GLN A CA 1
ATOM 1399 C C . GLN A 1 185 ? -64.660 99.757 132.283 1.00 14.82 332 GLN A C 1
ATOM 1400 O O . GLN A 1 185 ? -64.242 99.684 131.109 1.00 14.61 332 GLN A O 1
ATOM 1406 N N . THR A 1 186 ? -63.985 100.353 133.266 1.00 11.91 333 THR A N 1
ATOM 1407 C CA . THR A 1 186 ? -62.709 101.040 133.024 1.00 13.01 333 THR A CA 1
ATOM 1408 C C . THR A 1 186 ? -61.611 100.054 132.627 1.00 14.46 333 THR A C 1
ATOM 1409 O O . THR A 1 186 ? -60.858 100.293 131.661 1.00 12.45 333 THR A O 1
ATOM 1413 N N . LEU A 1 187 ? -61.536 98.920 133.320 1.00 12.99 334 LEU A N 1
ATOM 1414 C CA . LEU A 1 187 ? -60.553 97.904 132.938 1.00 11.51 334 LEU A CA 1
ATOM 1415 C C . LEU A 1 187 ? -60.805 97.395 131.518 1.00 11.33 334 LEU A C 1
ATOM 1416 O O . LEU A 1 187 ? -59.870 97.263 130.758 1.00 10.35 334 LEU A O 1
ATOM 1421 N N . ARG A 1 188 ? -62.064 97.181 131.137 1.00 11.72 335 ARG A N 1
ATOM 1422 C CA . ARG A 1 188 ? -62.362 96.736 129.766 1.00 11.90 335 ARG A CA 1
ATOM 1423 C C . ARG A 1 188 ? -61.800 97.725 128.758 1.00 11.42 335 ARG A C 1
ATOM 1424 O O . ARG A 1 188 ? -61.109 97.320 127.826 1.00 10.98 335 ARG A O 1
ATOM 1432 N N . LYS A 1 189 ? -62.093 99.015 128.970 1.00 11.46 336 LYS A N 1
ATOM 1433 C CA . LYS A 1 189 ? -61.622 100.068 128.064 1.00 11.45 336 LYS A CA 1
ATOM 1434 C C . LYS A 1 189 ? -60.087 100.061 128.013 1.00 11.21 336 LYS A C 1
ATOM 1435 O O . LYS A 1 189 ? -59.491 100.170 126.926 1.00 12.32 336 LYS A O 1
ATOM 1441 N N . MET A 1 190 ? -59.438 99.987 129.180 1.00 11.84 337 MET A N 1
ATOM 1442 C CA . MET A 1 190 ? -57.968 100.003 129.250 1.00 11.83 337 MET A CA 1
ATOM 1443 C C . MET A 1 190 ? -57.313 98.793 128.569 1.00 10.91 337 MET A C 1
ATOM 1444 O O . MET A 1 190 ? -56.306 98.931 127.872 1.00 12.57 337 MET A O 1
ATOM 1449 N N . VAL A 1 191 ? -57.874 97.606 128.792 1.00 10.06 338 VAL A N 1
ATOM 1450 C CA . VAL A 1 191 ? -57.373 96.391 128.129 1.00 10.21 338 VAL A CA 1
ATOM 1451 C C . VAL A 1 191 ? -57.498 96.508 126.619 1.00 10.61 338 VAL A C 1
ATOM 1452 O O . VAL A 1 191 ? -56.560 96.184 125.883 1.00 10.52 338 VAL A O 1
ATOM 1456 N N . ILE A 1 192 ? -58.646 96.981 126.152 1.00 9.73 339 ILE A N 1
ATOM 1457 C CA . ILE A 1 192 ? -58.837 97.236 124.736 1.00 10.35 339 ILE A CA 1
ATOM 1458 C C . ILE A 1 192 ? -57.751 98.176 124.222 1.00 10.11 339 ILE A C 1
ATOM 1459 O O . ILE A 1 192 ? -57.079 97.913 123.228 1.00 11.07 339 ILE A O 1
ATOM 1464 N N . ASP A 1 193 ? -57.565 99.286 124.910 1.00 10.56 340 ASP A N 1
ATOM 1465 C CA . ASP A 1 193 ? -56.552 100.251 124.481 1.00 13.53 340 ASP A CA 1
ATOM 1466 C C . ASP A 1 193 ? -55.166 99.610 124.351 1.00 11.51 340 ASP A C 1
ATOM 1467 O O . ASP A 1 193 ? -54.431 99.861 123.370 1.00 12.20 340 ASP A O 1
ATOM 1472 N N . MET A 1 194 ? -54.796 98.790 125.314 1.00 11.14 341 MET A N 1
ATOM 1473 C CA . MET A 1 194 ? -53.437 98.235 125.350 1.00 11.26 341 MET A CA 1
ATOM 1474 C C . MET A 1 194 ? -53.273 97.127 124.313 1.00 11.45 341 MET A C 1
ATOM 1475 O O . MET A 1 194 ? -52.225 97.056 123.667 1.00 12.24 341 MET A O 1
ATOM 1480 N N . VAL A 1 195 ? -54.302 96.295 124.098 1.00 9.58 342 VAL A N 1
ATOM 1481 C CA . VAL A 1 195 ? -54.178 95.238 123.072 1.00 9.47 342 VAL A CA 1
ATOM 1482 C C . VAL A 1 195 ? -54.180 95.876 121.674 1.00 11.62 342 VAL A C 1
ATOM 1483 O O . VAL A 1 195 ? -53.413 95.503 120.782 1.00 10.29 342 VAL A O 1
ATOM 1487 N N . LEU A 1 196 ? -55.050 96.838 121.442 1.00 9.92 343 LEU A N 1
ATOM 1488 C CA . LEU A 1 196 ? -55.062 97.530 120.143 1.00 11.28 343 LEU A CA 1
ATOM 1489 C C . LEU A 1 196 ? -53.730 98.266 119.885 1.00 12.75 343 LEU A C 1
ATOM 1490 O O . LEU A 1 196 ? -53.326 98.400 118.723 1.00 11.19 343 LEU A O 1
ATOM 1495 N N . ALA A 1 197 ? -53.054 98.710 120.946 1.00 13.28 344 ALA A N 1
ATOM 1496 C CA . ALA A 1 197 ? -51.750 99.368 120.806 1.00 11.96 344 ALA A CA 1
ATOM 1497 C C . ALA A 1 197 ? -50.649 98.413 120.349 1.00 13.47 344 ALA A C 1
ATOM 1498 O O . ALA A 1 197 ? -49.536 98.843 120.079 1.00 13.96 344 ALA A O 1
ATOM 1500 N N . THR A 1 198 ? -50.943 97.107 120.289 1.00 9.69 345 THR A N 1
ATOM 1501 C CA . THR A 1 198 ? -49.977 96.158 119.721 1.00 8.67 345 THR A CA 1
ATOM 1502 C C . THR A 1 198 ? -50.108 96.021 118.195 1.00 12.14 345 THR A C 1
ATOM 1503 O O . THR A 1 198 ? -49.289 95.346 117.575 1.00 13.87 345 THR A O 1
ATOM 1507 N N . ASP A 1 199 ? -51.148 96.605 117.596 1.00 10.89 346 ASP A N 1
ATOM 1508 C CA . ASP A 1 199 ? -51.307 96.677 116.145 1.00 11.70 346 ASP A CA 1
ATOM 1509 C C . ASP A 1 199 ? -50.184 97.550 115.584 1.00 13.08 346 ASP A C 1
ATOM 1510 O O . ASP A 1 199 ? -50.116 98.759 115.832 1.00 12.13 346 ASP A O 1
ATOM 1515 N N . MET A 1 200 ? -49.316 96.959 114.768 1.00 12.51 347 MET A N 1
ATOM 1516 C CA . MET A 1 200 ? -48.206 97.731 114.202 1.00 14.73 347 MET A CA 1
ATOM 1517 C C . MET A 1 200 ? -48.614 98.937 113.355 1.00 15.27 347 MET A C 1
ATOM 1518 O O . MET A 1 200 ? -47.846 99.885 113.177 1.00 16.12 347 MET A O 1
ATOM 1523 N N . SER A 1 201 ? -49.825 98.921 112.803 1.00 15.41 348 SER A N 1
ATOM 1524 C CA . SER A 1 201 ? -50.342 100.090 112.095 1.00 15.49 348 SER A CA 1
ATOM 1525 C C . SER A 1 201 ? -50.474 101.342 112.962 1.00 17.39 348 SER A C 1
ATOM 1526 O O . SER A 1 201 ? -50.523 102.451 112.417 1.00 19.76 348 SER A O 1
ATOM 1529 N N . LYS A 1 202 ? -50.513 101.153 114.281 1.00 14.81 349 LYS A N 1
ATOM 1530 C CA . LYS A 1 202 ? -50.611 102.251 115.257 1.00 14.20 349 LYS A CA 1
ATOM 1531 C C . LYS A 1 202 ? -49.247 102.710 115.770 1.00 17.40 349 LYS A C 1
ATOM 1532 O O . LYS A 1 202 ? -49.158 103.672 116.522 1.00 15.21 349 LYS A O 1
ATOM 1538 N N . HIS A 1 203 ? -48.189 102.046 115.340 1.00 13.65 350 HIS A N 1
ATOM 1539 C CA . HIS A 1 203 ? -46.868 102.304 115.902 1.00 13.78 350 HIS A CA 1
ATOM 1540 C C . HIS A 1 203 ? -46.399 103.747 115.770 1.00 12.52 350 HIS A C 1
ATOM 1541 O O . HIS A 1 203 ? -45.905 104.339 116.750 1.00 12.48 350 HIS A O 1
ATOM 1548 N N . MET A 1 204 ? -46.506 104.317 114.575 1.00 14.44 351 MET A N 1
ATOM 1549 C CA . MET A 1 204 ? -46.033 105.676 114.374 1.00 14.98 351 MET A CA 1
ATOM 1550 C C . MET A 1 204 ? -46.803 106.678 115.222 1.00 15.83 351 MET A C 1
ATOM 1551 O O . MET A 1 204 ? -46.205 107.624 115.735 1.00 16.17 351 MET A O 1
ATOM 1556 N N . SER A 1 205 ? -48.105 106.478 115.371 0.50 10.93 352 SER A N 1
ATOM 1557 C CA A SER A 1 205 ? -48.937 107.360 116.186 0.50 15.49 352 SER A CA 1
ATOM 1558 C CA B SER A 1 205 ? -48.920 107.380 116.176 0.50 16.20 352 SER A CA 1
ATOM 1559 C C . SER A 1 205 ? -48.574 107.283 117.656 0.50 10.74 352 SER A C 1
ATOM 1560 O O . SER A 1 205 ? -48.422 108.289 118.331 0.50 11.29 352 SER A O 1
ATOM 1565 N N . LEU A 1 206 ? -48.452 106.063 118.143 1.00 12.76 353 LEU A N 1
ATOM 1566 C CA . LEU A 1 206 ? -48.051 105.795 119.528 1.00 14.75 353 LEU A CA 1
ATOM 1567 C C . LEU A 1 206 ? -46.708 106.432 119.828 1.00 13.25 353 LEU A C 1
ATOM 1568 O O . LEU A 1 206 ? -46.544 107.091 120.861 1.00 15.05 353 LEU A O 1
ATOM 1573 N N . LEU A 1 207 ? -45.743 106.237 118.938 1.00 15.04 354 LEU A N 1
ATOM 1574 C CA . LEU A 1 207 ? -44.402 106.816 119.127 1.00 14.74 354 LEU A CA 1
ATOM 1575 C C . LEU A 1 207 ? -44.407 108.338 119.078 1.00 15.12 354 LEU A C 1
ATOM 1576 O O . LEU A 1 207 ? -43.695 108.989 119.856 1.00 15.58 354 LEU A O 1
ATOM 1581 N N . ALA A 1 208 ? -45.202 108.922 118.182 1.00 14.91 355 ALA A N 1
ATOM 1582 C CA . ALA A 1 208 ? -45.321 110.365 118.145 1.00 14.69 355 ALA A CA 1
ATOM 1583 C C . ALA A 1 208 ? -45.834 110.909 119.469 1.00 16.26 355 ALA A C 1
ATOM 1584 O O . ALA A 1 208 ? -45.320 111.923 119.976 1.00 17.38 355 ALA A O 1
ATOM 1586 N N . ASP A 1 209 ? -46.831 110.238 120.034 1.00 17.03 356 ASP A N 1
ATOM 1587 C CA . ASP A 1 209 ? -47.406 110.648 121.330 1.00 17.80 356 ASP A CA 1
ATOM 1588 C C . ASP A 1 209 ? -46.390 110.437 122.461 1.00 17.39 356 ASP A C 1
ATOM 1589 O O . ASP A 1 209 ? -46.254 111.284 123.319 1.00 18.96 356 ASP A O 1
ATOM 1594 N N . LEU A 1 210 ? -45.659 109.333 122.430 1.00 16.71 357 LEU A N 1
ATOM 1595 C CA . LEU A 1 210 ? -44.601 109.102 123.435 1.00 15.46 357 LEU A CA 1
ATOM 1596 C C . LEU A 1 210 ? -43.532 110.203 123.382 1.00 15.98 357 LEU A C 1
ATOM 1597 O O . LEU A 1 210 ? -43.113 110.715 124.428 1.00 15.34 357 LEU A O 1
ATOM 1602 N N . LYS A 1 211 ? -43.115 110.596 122.169 1.00 15.38 358 LYS A N 1
ATOM 1603 C CA . LYS A 1 211 ? -42.130 111.649 121.982 1.00 17.82 358 LYS A CA 1
ATOM 1604 C C . LYS A 1 211 ? -42.665 112.962 122.525 1.00 18.47 358 LYS A C 1
ATOM 1605 O O . LYS A 1 211 ? -41.931 113.719 123.166 1.00 19.41 358 LYS A O 1
ATOM 1611 N N . THR A 1 212 ? -43.944 113.252 122.267 1.00 17.71 359 THR A N 1
ATOM 1612 C CA . THR A 1 212 ? -44.585 114.445 122.835 1.00 22.62 359 THR A CA 1
ATOM 1613 C C . THR A 1 212 ? -44.544 114.439 124.370 1.00 22.25 359 THR A C 1
ATOM 1614 O O . THR A 1 212 ? -44.272 115.481 124.992 1.00 24.34 359 THR A O 1
ATOM 1618 N N . MET A 1 213 ? -44.806 113.288 124.967 1.00 20.33 360 MET A N 1
ATOM 1619 C CA . MET A 1 213 ? -44.753 113.163 126.430 1.00 21.94 360 MET A CA 1
ATOM 1620 C C . MET A 1 213 ? -43.340 113.387 126.967 1.00 21.31 360 MET A C 1
ATOM 1621 O O . MET A 1 213 ? -43.180 114.071 127.973 1.00 22.37 360 MET A O 1
ATOM 1626 N N . VAL A 1 214 ? -42.332 112.888 126.263 1.00 19.26 361 VAL A N 1
ATOM 1627 C CA . VAL A 1 214 ? -40.937 113.124 126.644 1.00 18.82 361 VAL A CA 1
ATOM 1628 C C . VAL A 1 214 ? -40.581 114.605 126.551 1.00 23.98 361 VAL A C 1
ATOM 1629 O O . VAL A 1 214 ? -39.975 115.171 127.483 1.00 25.08 361 VAL A O 1
ATOM 1633 N N . GLU A 1 215 ? -40.979 115.239 125.446 1.00 23.82 362 GLU A N 1
ATOM 1634 C CA . GLU A 1 215 ? -40.704 116.658 125.221 1.00 28.82 362 GLU A CA 1
ATOM 1635 C C . GLU A 1 215 ? -41.383 117.581 126.231 1.00 29.01 362 GLU A C 1
ATOM 1636 O O . GLU A 1 215 ? -40.909 118.707 126.448 1.00 31.36 362 GLU A O 1
ATOM 1642 N N . THR A 1 216 ? -42.493 117.134 126.817 1.00 27.46 363 THR A N 1
ATOM 1643 C CA . THR A 1 216 ? -43.256 117.909 127.809 1.00 31.75 363 THR A CA 1
ATOM 1644 C C . THR A 1 216 ? -43.291 117.246 129.201 1.00 30.03 363 THR A C 1
ATOM 1645 O O . THR A 1 216 ? -44.187 117.543 130.012 1.00 32.42 363 THR A O 1
ATOM 1649 N N . LYS A 1 217 ? -42.311 116.398 129.509 1.00 28.09 364 LYS A N 1
ATOM 1650 C CA . LYS A 1 217 ? -42.418 115.588 130.724 1.00 28.47 364 LYS A CA 1
ATOM 1651 C C . LYS A 1 217 ? -42.276 116.427 131.989 1.00 30.68 364 LYS A C 1
ATOM 1652 O O . LYS A 1 217 ? -41.536 117.416 132.008 1.00 29.42 364 LYS A O 1
ATOM 1658 N N . LYS A 1 218 ? -43.063 116.058 132.999 1.00 29.82 365 LYS A N 1
ATOM 1659 C CA . LYS A 1 218 ? -43.010 116.665 134.330 1.00 32.42 365 LYS A CA 1
ATOM 1660 C C . LYS A 1 218 ? -42.517 115.565 135.284 1.00 31.57 365 LYS A C 1
ATOM 1661 O O . LYS A 1 218 ? -42.933 114.410 135.174 1.00 29.68 365 LYS A O 1
ATOM 1667 N N . VAL A 1 219 ? -41.634 115.938 136.206 1.00 33.67 366 VAL A N 1
ATOM 1668 C CA . VAL A 1 219 ? -40.958 114.989 137.094 1.00 35.85 366 VAL A CA 1
ATOM 1669 C C . VAL A 1 219 ? -40.912 115.579 138.510 1.00 38.86 366 VAL A C 1
ATOM 1670 O O . VAL A 1 219 ? -40.697 116.786 138.671 1.00 38.02 366 VAL A O 1
ATOM 1674 N N . THR A 1 220 ? -41.122 114.730 139.521 1.00 36.89 367 THR A N 1
ATOM 1675 C CA . THR A 1 220 ? -40.993 115.137 140.935 1.00 38.89 367 THR A CA 1
ATOM 1676 C C . THR A 1 220 ? -39.531 115.353 141.314 1.00 42.76 367 THR A C 1
ATOM 1677 O O . THR A 1 220 ? -38.611 115.048 140.534 1.00 41.75 367 THR A O 1
ATOM 1681 N N . SER A 1 221 ? -39.327 115.880 142.524 1.00 48.46 368 SER A N 1
ATOM 1682 C CA . SER A 1 221 ? -37.997 115.996 143.132 1.00 50.18 368 SER A CA 1
ATOM 1683 C C . SER A 1 221 ? -37.256 114.648 143.205 1.00 50.32 368 SER A C 1
ATOM 1684 O O . SER A 1 221 ? -36.036 114.604 143.022 1.00 50.96 368 SER A O 1
ATOM 1687 N N . SER A 1 222 ? -38.004 113.563 143.430 1.00 48.99 369 SER A N 1
ATOM 1688 C CA . SER A 1 222 ? -37.447 112.201 143.523 1.00 48.40 369 SER A CA 1
ATOM 1689 C C . SER A 1 222 ? -37.128 111.498 142.176 1.00 46.12 369 SER A C 1
ATOM 1690 O O . SER A 1 222 ? -36.638 110.358 142.177 1.00 43.31 369 SER A O 1
ATOM 1693 N N . GLY A 1 223 ? -37.403 112.157 141.044 1.00 42.25 370 GLY A N 1
ATOM 1694 C CA . GLY A 1 223 ? -37.147 111.584 139.715 1.00 37.81 370 GLY A CA 1
ATOM 1695 C C . GLY A 1 223 ? -38.283 110.733 139.161 1.00 32.42 370 GLY A C 1
ATOM 1696 O O . GLY A 1 223 ? -38.060 109.942 138.226 1.00 33.14 370 GLY A O 1
ATOM 1697 N N . VAL A 1 224 ? -39.488 110.902 139.719 1.00 30.37 371 VAL A N 1
ATOM 1698 C CA . VAL A 1 224 ? -40.680 110.126 139.328 1.00 28.29 371 VAL A CA 1
ATOM 1699 C C . VAL A 1 224 ? -41.556 110.929 138.34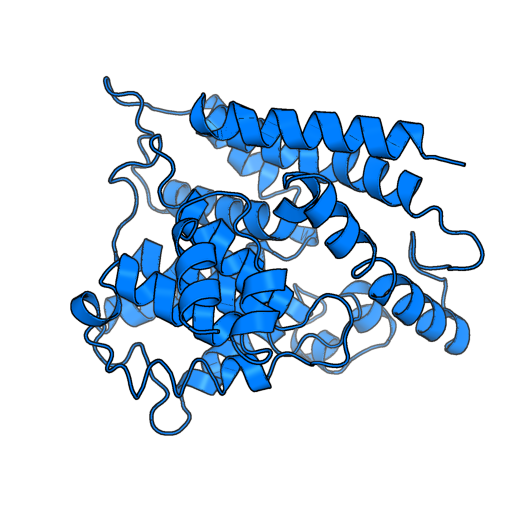7 1.00 25.66 371 VAL A C 1
ATOM 1700 O O . VAL A 1 224 ? -41.765 112.130 138.530 1.00 27.64 371 VAL A O 1
ATOM 1704 N N . LEU A 1 225 ? -42.058 110.254 137.318 1.00 24.33 372 LEU A N 1
ATOM 1705 C CA . LEU A 1 225 ? -42.885 110.882 136.282 1.00 26.96 372 LEU A CA 1
ATOM 1706 C C . LEU A 1 225 ? -44.234 111.355 136.859 1.00 28.31 372 LEU A C 1
ATOM 1707 O O . LEU A 1 225 ? -44.850 110.637 137.664 1.00 26.62 372 LEU A O 1
ATOM 1712 N N A LEU A 1 226 ? -44.663 112.560 136.471 0.50 29.76 373 LEU A N 1
ATOM 1713 N N B LEU A 1 226 ? -44.653 112.568 136.482 0.50 30.71 373 LEU A N 1
ATOM 1714 C CA A LEU A 1 226 ? -45.977 113.099 136.840 0.50 30.59 373 LEU A CA 1
ATOM 1715 C CA B LEU A 1 226 ? -45.974 113.109 136.828 0.50 32.32 373 LEU A CA 1
ATOM 1716 C C A LEU A 1 226 ? -46.954 112.910 135.675 0.50 33.27 373 LEU A C 1
ATOM 1717 C C B LEU A 1 226 ? -46.929 112.872 135.655 0.50 34.15 373 LEU A C 1
ATOM 1718 O O A LEU A 1 226 ? -46.757 113.487 134.606 0.50 34.59 373 LEU A O 1
ATOM 1719 O O B LEU A 1 226 ? -46.688 113.371 134.555 0.50 34.99 373 LEU A O 1
ATOM 1728 N N . LEU A 1 227 ? -47.984 112.088 135.891 1.00 34.97 374 LEU A N 1
ATOM 1729 C CA . LEU A 1 227 ? -48.986 111.741 134.854 1.00 37.30 374 LEU A CA 1
ATOM 1730 C C . LEU A 1 227 ? -50.377 112.067 135.373 1.00 44.12 374 LEU A C 1
ATOM 1731 O O . LEU A 1 227 ? -51.196 111.174 135.662 1.00 43.72 374 LEU A O 1
ATOM 1736 N N . ASP A 1 228 ? -50.581 113.375 135.515 1.00 46.45 375 ASP A N 1
ATOM 1737 C CA . ASP A 1 228 ? -51.866 114.014 135.847 1.00 53.32 375 ASP A CA 1
ATOM 1738 C C . ASP A 1 228 ? -53.106 113.401 135.172 1.00 52.81 375 ASP A C 1
ATOM 1739 O O . ASP A 1 228 ? -53.835 112.628 135.813 1.00 53.81 375 ASP A O 1
ATOM 1744 N N . ASN A 1 229 ? -53.321 113.724 133.892 1.00 52.88 376 ASN A N 1
ATOM 1745 C CA . ASN A 1 229 ? -54.583 113.416 133.215 1.00 51.40 376 ASN A CA 1
ATOM 1746 C C . ASN A 1 229 ? -54.585 111.999 132.649 1.00 48.77 376 ASN A C 1
ATOM 1747 O O . ASN A 1 229 ? -53.520 111.435 132.339 1.00 45.82 376 ASN A O 1
ATOM 1752 N N . TYR A 1 230 ? -55.794 111.454 132.508 1.00 47.56 377 TYR A N 1
ATOM 1753 C CA . TYR A 1 230 ? -56.026 110.074 132.078 1.00 43.97 377 TYR A CA 1
ATOM 1754 C C . TYR A 1 230 ? -55.478 109.773 130.683 1.00 41.51 377 TYR A C 1
ATOM 1755 O O . TYR A 1 230 ? -55.026 108.655 130.443 1.00 39.64 377 TYR A O 1
ATOM 1764 N N . THR A 1 231 ? -55.512 110.754 129.777 1.00 37.21 378 THR A N 1
ATOM 1765 C CA . THR A 1 231 ? -54.944 110.584 128.435 1.00 34.89 378 THR A CA 1
ATOM 1766 C C . THR A 1 231 ? -53.453 110.279 128.507 1.00 28.32 378 THR A C 1
ATOM 1767 O O . THR A 1 231 ? -53.004 109.351 127.861 1.00 25.58 378 THR A O 1
ATOM 1771 N N . ASP A 1 232 ? -52.700 111.040 129.302 1.00 28.02 379 ASP A N 1
ATOM 1772 C CA . ASP A 1 232 ? -51.255 110.761 129.484 1.00 25.28 379 ASP A CA 1
ATOM 1773 C C . ASP A 1 232 ? -51.014 109.371 130.058 1.00 19.48 379 ASP A C 1
ATOM 1774 O O . ASP A 1 232 ? -50.122 108.661 129.614 1.00 18.33 379 ASP A O 1
ATOM 1779 N N . ARG A 1 233 ? -51.847 108.978 131.026 1.00 21.20 380 ARG A N 1
ATOM 1780 C CA . ARG A 1 233 ? -51.705 107.685 131.694 1.00 21.49 380 ARG A CA 1
ATOM 1781 C C . ARG A 1 233 ? -51.890 106.528 130.722 1.00 15.87 380 ARG A C 1
ATOM 1782 O O . ARG A 1 233 ? -51.078 105.618 130.675 1.00 15.49 380 ARG A O 1
ATOM 1790 N N . ILE A 1 234 ? -52.962 106.578 129.949 1.00 17.06 381 ILE A N 1
ATOM 1791 C CA . ILE A 1 234 ? -53.250 105.507 129.006 1.00 17.89 381 ILE A CA 1
ATOM 1792 C C . ILE A 1 234 ? -52.273 105.535 127.834 1.00 15.73 381 ILE A C 1
ATOM 1793 O O . ILE A 1 234 ? -51.952 104.495 127.311 1.00 14.61 381 ILE A O 1
ATOM 1798 N N . GLN A 1 235 ? -51.759 106.702 127.470 1.00 17.06 382 GLN A N 1
ATOM 1799 C CA . GLN A 1 235 ? -50.748 106.779 126.418 1.00 15.95 382 GLN A CA 1
ATOM 1800 C C . GLN A 1 235 ? -49.456 106.104 126.855 1.00 13.90 382 GLN A C 1
ATOM 1801 O O . GLN A 1 235 ? -48.839 105.357 126.064 1.00 13.81 382 GLN A O 1
ATOM 1807 N N . VAL A 1 236 ? -49.044 106.326 128.106 1.00 12.85 383 VAL A N 1
ATOM 1808 C CA . VAL A 1 236 ? -47.902 105.578 128.641 1.00 12.42 383 VAL A CA 1
ATOM 1809 C C . VAL A 1 236 ? -48.157 104.066 128.704 1.00 12.39 383 VAL A C 1
ATOM 1810 O O . VAL A 1 236 ? -47.301 103.302 128.302 1.00 11.49 383 VAL A O 1
ATOM 1814 N N . LEU A 1 237 ? -49.332 103.642 129.174 1.00 12.85 384 LEU A N 1
ATOM 1815 C CA . LEU A 1 237 ? -49.652 102.208 129.283 1.00 12.08 384 LEU A CA 1
ATOM 1816 C C . LEU A 1 237 ? -49.730 101.533 127.917 1.00 11.31 384 LEU A C 1
ATOM 1817 O O . LEU A 1 237 ? -49.220 100.409 127.757 1.00 12.04 384 LEU A O 1
ATOM 1822 N N . ARG A 1 238 ? -50.331 102.210 126.936 1.00 13.06 385 ARG A N 1
ATOM 1823 C CA . ARG A 1 238 ? -50.355 101.696 125.560 1.00 12.27 385 ARG A CA 1
ATOM 1824 C C . ARG A 1 238 ? -48.924 101.471 125.062 1.00 10.56 385 ARG A C 1
ATOM 1825 O O . ARG A 1 238 ? -48.616 100.404 124.521 1.00 10.72 385 ARG A O 1
ATOM 1833 N N . ASN A 1 239 ? -48.064 102.476 125.244 1.00 12.46 386 ASN A N 1
ATOM 1834 C CA . ASN A 1 239 ? -46.671 102.360 124.804 1.00 11.60 386 ASN A CA 1
ATOM 1835 C C . ASN A 1 239 ? -45.906 101.296 125.569 1.00 11.78 386 ASN A C 1
ATOM 1836 O O . ASN A 1 239 ? -45.051 100.622 124.991 1.00 11.46 386 ASN A O 1
ATOM 1841 N N . MET A 1 240 ? -46.236 101.119 126.840 1.00 10.51 387 MET A N 1
ATOM 1842 C CA . MET A 1 240 ? -45.569 100.136 127.684 1.00 10.37 387 MET A CA 1
ATOM 1843 C C . MET A 1 240 ? -45.819 98.723 127.156 1.00 9.31 387 MET A C 1
ATOM 1844 O O . MET A 1 240 ? -44.889 97.922 127.020 1.00 11.57 387 MET A O 1
ATOM 1849 N N . VAL A 1 241 ? -47.077 98.399 126.887 1.00 10.09 388 VAL A N 1
ATOM 1850 C CA . VAL A 1 241 ? -47.403 97.072 126.372 1.00 11.54 388 VAL A CA 1
ATOM 1851 C C . VAL A 1 241 ? -46.822 96.862 124.962 1.00 11.24 388 VAL A C 1
ATOM 1852 O O . VAL A 1 241 ? -46.354 95.774 124.654 1.00 10.88 388 VAL A O 1
ATOM 1856 N N . HIS A 1 242 ? -46.824 97.904 124.133 1.00 9.4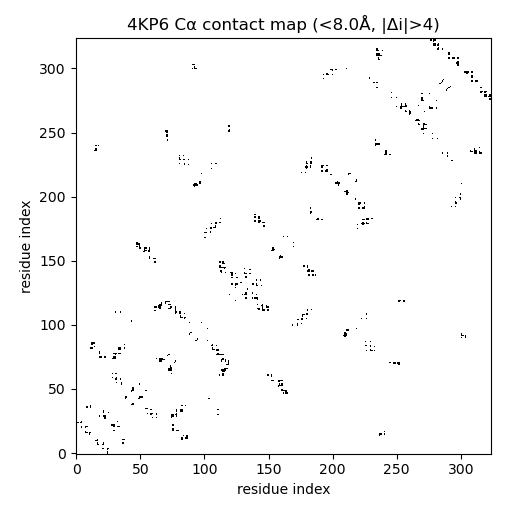9 389 HIS A N 1
ATOM 1857 C CA . HIS A 1 242 ? -46.196 97.827 122.816 1.00 9.68 389 HIS A CA 1
ATOM 1858 C C . HIS A 1 242 ? -44.688 97.599 122.944 1.00 11.71 389 HIS A C 1
ATOM 1859 O O . HIS A 1 242 ? -44.136 96.767 122.242 1.00 9.22 389 HIS A O 1
ATOM 1866 N N . CYS A 1 243 ? -44.037 98.283 123.882 1.00 11.25 390 CYS A N 1
ATOM 1867 C CA . CYS A 1 243 ? -42.611 98.063 124.165 1.00 10.98 390 CYS A CA 1
ATOM 1868 C C . CYS A 1 243 ? -42.343 96.629 124.604 1.00 12.68 390 CYS A C 1
ATOM 1869 O O . CYS A 1 243 ? -41.415 95.985 124.119 1.00 11.83 390 CYS A O 1
ATOM 1872 N N . ALA A 1 244 ? -43.202 96.093 125.474 1.00 10.72 391 ALA A N 1
ATOM 1873 C CA . ALA A 1 244 ? -43.042 94.704 125.913 1.00 11.00 391 ALA A CA 1
ATOM 1874 C C . ALA A 1 244 ? -43.200 93.727 124.748 1.00 10.76 391 ALA A C 1
ATOM 1875 O O . ALA A 1 244 ? -42.499 92.717 124.645 1.00 10.91 391 ALA A O 1
ATOM 1877 N N . ASP A 1 245 ? -44.151 94.016 123.872 1.00 9.56 392 ASP A N 1
ATOM 1878 C CA . ASP A 1 245 ? -44.388 93.186 122.689 1.00 8.79 392 ASP A CA 1
ATOM 1879 C C . ASP A 1 245 ? -43.156 93.184 121.780 1.00 11.19 392 ASP A C 1
ATOM 1880 O O . ASP A 1 245 ? -42.807 92.155 121.179 1.00 12.83 392 ASP A O 1
ATOM 1885 N N . LEU A 1 246 ? -42.494 94.332 121.711 1.00 9.35 393 LEU A N 1
ATOM 1886 C CA . LEU A 1 246 ? -41.338 94.559 120.860 1.00 10.33 393 LEU A CA 1
ATOM 1887 C C . LEU A 1 246 ? -40.058 94.426 121.669 1.00 11.98 393 LEU A C 1
ATOM 1888 O O . LEU A 1 246 ? -39.060 95.033 121.308 1.00 13.61 393 LEU A O 1
ATOM 1893 N N . SER A 1 247 ? -40.036 93.595 122.714 1.00 9.21 394 SER A N 1
ATOM 1894 C CA . SER A 1 247 ? -38.895 93.561 123.609 1.00 9.42 394 SER A CA 1
ATOM 1895 C C . SER A 1 247 ? -37.864 92.491 123.260 1.00 9.15 394 SER A C 1
ATOM 1896 O O . SER A 1 247 ? -36.815 92.463 123.879 1.00 10.49 394 SER A O 1
ATOM 1899 N N . ASN A 1 248 ? -38.127 91.604 122.309 1.00 9.15 395 ASN A N 1
ATOM 1900 C CA . ASN A 1 248 ? -37.199 90.471 122.113 1.00 9.72 395 ASN A CA 1
ATOM 1901 C C . ASN A 1 248 ? -35.749 90.931 121.863 1.00 10.37 395 ASN A C 1
ATOM 1902 O O . ASN A 1 248 ? -34.813 90.320 122.435 1.00 10.86 395 ASN A O 1
ATOM 1907 N N . PRO A 1 249 ? -35.560 91.976 121.016 1.00 9.44 396 PRO A N 1
ATOM 1908 C CA . PRO A 1 249 ? -34.176 92.381 120.731 1.00 10.31 396 PRO A CA 1
ATOM 1909 C C . PRO A 1 249 ? -33.474 93.067 121.903 1.00 10.55 396 PRO A C 1
ATOM 1910 O O . PRO A 1 249 ? -32.281 93.330 121.804 1.00 11.49 396 PRO A O 1
ATOM 1914 N N . THR A 1 250 ? -34.218 93.387 122.962 1.00 9.96 397 THR A N 1
ATOM 1915 C CA . THR A 1 250 ? -33.650 94.002 124.156 1.00 11.89 397 THR A CA 1
ATOM 1916 C C . THR A 1 250 ? -33.226 93.004 125.235 1.00 12.56 397 THR A C 1
ATOM 1917 O O . THR A 1 250 ? -32.716 93.404 126.314 1.00 12.68 397 THR A O 1
ATOM 1921 N N . LYS A 1 251 ? -33.433 91.718 124.971 1.00 11.28 398 LYS A N 1
ATOM 1922 C CA . LYS A 1 251 ? -33.072 90.656 125.886 1.00 10.32 398 LYS A CA 1
ATOM 1923 C C . LYS A 1 251 ? -31.671 90.167 125.615 1.00 11.73 398 LYS A C 1
ATOM 1924 O O . LYS A 1 251 ? -31.136 90.402 124.539 1.00 12.43 398 LYS A O 1
ATOM 1930 N N . SER A 1 252 ? -31.093 89.478 126.594 1.00 12.63 399 SER A N 1
ATOM 1931 C CA . SER A 1 252 ? -29.767 88.879 126.442 1.00 15.75 399 SER A CA 1
ATOM 1932 C C . SER A 1 252 ? -29.721 88.082 125.148 1.00 14.04 399 SER A C 1
ATOM 1933 O O . SER A 1 252 ? -30.698 87.418 124.807 1.00 15.31 399 SER A O 1
ATOM 1936 N N . LEU A 1 253 ? -28.610 88.174 124.437 1.00 14.54 400 LEU A N 1
ATOM 1937 C CA . LEU A 1 253 ? -28.469 87.568 123.088 1.00 14.25 400 LEU A CA 1
ATOM 1938 C C . LEU A 1 253 ? -28.902 86.102 122.977 1.00 15.47 400 LEU A C 1
ATOM 1939 O O . LEU A 1 253 ? -29.562 85.735 121.991 1.00 15.75 400 LEU A O 1
ATOM 1944 N N . GLU A 1 254 ? -28.581 85.286 123.970 1.00 19.55 401 GLU A N 1
ATOM 1945 C CA . GLU A 1 254 ? -28.935 83.859 123.902 1.00 21.73 401 GLU A CA 1
ATOM 1946 C C . GLU A 1 254 ? -30.450 83.669 123.884 1.00 20.41 401 GLU A C 1
ATOM 1947 O O . GLU A 1 254 ? -30.941 82.710 123.283 1.00 23.96 401 GLU A O 1
ATOM 1953 N N . LEU A 1 255 ? -31.190 84.601 124.497 1.00 16.23 402 LEU A N 1
ATOM 1954 C CA . LEU A 1 255 ? -32.645 84.567 124.481 1.00 15.40 402 LEU A CA 1
ATOM 1955 C C . LEU A 1 255 ? -33.192 85.198 123.196 1.00 12.73 402 LEU A C 1
ATOM 1956 O O . LEU A 1 255 ? -34.063 84.620 122.543 1.00 13.12 402 LEU A O 1
ATOM 1961 N N . TYR A 1 256 ? -32.668 86.355 122.804 1.00 11.94 403 TYR A N 1
ATOM 1962 C CA . TYR A 1 256 ? -33.067 87.000 121.573 1.00 10.90 403 TYR A CA 1
ATOM 1963 C C . TYR A 1 256 ? -32.937 86.051 120.365 1.00 12.59 403 TYR A C 1
ATOM 1964 O O . TYR A 1 256 ? -33.854 85.983 119.545 1.00 12.87 403 TYR A O 1
ATOM 1973 N N . ARG A 1 257 ? -31.840 85.298 120.282 1.00 14.27 404 ARG A N 1
ATOM 1974 C CA . ARG A 1 257 ? -31.632 84.376 119.153 1.00 14.11 404 ARG A CA 1
ATOM 1975 C C . ARG A 1 257 ? -32.726 83.313 119.072 1.00 14.46 404 ARG A C 1
ATOM 1976 O O . ARG A 1 257 ? -33.146 82.959 117.971 1.00 11.99 404 ARG A O 1
ATOM 1984 N N . GLN A 1 258 ? -33.202 82.825 120.223 1.00 15.40 405 GLN A N 1
ATOM 1985 C CA . GLN A 1 258 ? -34.310 81.867 120.233 1.00 15.09 405 GLN A CA 1
ATOM 1986 C C . GLN A 1 258 ? -35.603 82.502 119.703 1.00 13.00 405 GLN A C 1
ATOM 1987 O O . GLN A 1 258 ? -36.326 81.864 118.937 1.00 16.46 405 GLN A O 1
ATOM 1993 N N . TRP A 1 259 ? -35.898 83.739 120.119 1.00 12.05 406 TRP A N 1
ATOM 1994 C CA . TRP A 1 259 ? -37.046 84.477 119.570 1.00 10.40 406 TRP A CA 1
ATOM 1995 C C . TRP A 1 259 ? -36.935 84.700 118.055 1.00 11.80 406 TRP A C 1
ATOM 1996 O O . TRP A 1 259 ? -37.917 84.565 117.330 1.00 12.16 406 TRP A O 1
ATOM 2007 N N . THR A 1 260 ? -35.749 85.031 117.567 1.00 12.54 407 THR A N 1
ATOM 2008 C CA . THR A 1 260 ? -35.550 85.266 116.142 1.00 11.89 407 THR A CA 1
ATOM 2009 C C . THR A 1 260 ? -35.782 83.971 115.363 1.00 12.33 407 THR A C 1
ATOM 2010 O O . THR A 1 260 ? -36.448 83.992 114.324 1.00 13.99 407 THR A O 1
ATOM 2014 N N . ASP A 1 261 ? -35.273 82.854 115.878 1.00 13.48 408 ASP A N 1
ATOM 2015 C CA . ASP A 1 261 ? -35.510 81.542 115.255 1.00 14.79 408 ASP A CA 1
ATOM 2016 C C . ASP A 1 261 ? -37.018 81.286 115.104 1.00 15.92 408 ASP A C 1
ATOM 2017 O O . ASP A 1 261 ? -37.464 80.785 114.067 1.00 17.08 408 ASP A O 1
ATOM 2022 N N A ARG A 1 262 ? -37.791 81.645 116.126 0.50 12.57 409 ARG A N 1
ATOM 2023 N N B ARG A 1 262 ? -37.789 81.643 116.128 0.50 12.97 409 ARG A N 1
ATOM 2024 C CA A ARG A 1 262 ? -39.222 81.376 116.135 0.50 12.93 409 ARG A CA 1
ATOM 2025 C CA B ARG A 1 262 ? -39.219 81.372 116.143 0.50 13.63 409 ARG A CA 1
ATOM 2026 C C A ARG A 1 262 ? -39.994 82.279 115.190 0.50 13.91 409 ARG A C 1
ATOM 2027 C C B ARG A 1 262 ? -39.997 82.278 115.199 0.50 14.29 409 ARG A C 1
ATOM 2028 O O A ARG A 1 262 ? -40.858 81.788 114.461 0.50 14.21 409 ARG A O 1
ATOM 2029 O O B ARG A 1 262 ? -40.867 81.788 114.476 0.50 14.51 409 ARG A O 1
ATOM 2044 N N . ILE A 1 263 ? -39.699 83.576 115.195 1.00 14.95 410 ILE A N 1
ATOM 2045 C CA . ILE A 1 263 ? -40.413 84.499 114.292 1.00 15.40 410 ILE A CA 1
ATOM 2046 C C . ILE A 1 263 ? -40.054 84.180 112.821 1.00 16.51 410 ILE A C 1
ATOM 2047 O O . ILE A 1 263 ? -40.946 84.225 111.973 1.00 16.24 410 ILE A O 1
ATOM 2052 N N A MET A 1 264 ? -38.807 83.830 112.514 0.70 17.03 411 MET A N 1
ATOM 2053 N N B MET A 1 264 ? -38.774 83.858 112.564 0.30 15.78 411 MET A N 1
ATOM 2054 C CA A MET A 1 264 ? -38.471 83.523 111.128 0.70 19.05 411 MET A CA 1
ATOM 2055 C CA B MET A 1 264 ? -38.280 83.399 111.256 0.30 16.32 411 MET A CA 1
ATOM 2056 C C A MET A 1 264 ? -39.155 82.228 110.683 0.70 18.11 411 MET A C 1
ATOM 2057 C C B MET A 1 264 ? -39.143 82.264 110.740 0.30 16.29 411 MET A C 1
ATOM 2058 O O A MET A 1 264 ? -39.585 82.127 109.531 0.70 20.38 411 MET A O 1
ATOM 2059 O O B MET A 1 264 ? -39.660 82.319 109.623 0.30 17.34 411 MET A O 1
ATOM 2068 N N . GLU A 1 265 ? -39.313 81.251 111.587 1.00 16.69 412 GLU A N 1
ATOM 2069 C CA . GLU A 1 265 ? -40.091 80.069 111.258 1.00 18.09 412 GLU A CA 1
ATOM 2070 C C . GLU A 1 265 ? -41.543 80.434 110.940 1.00 16.72 412 GLU A C 1
ATOM 2071 O O . GLU A 1 265 ? -42.107 79.915 109.977 1.00 19.78 412 GLU A O 1
ATOM 2077 N N . GLU A 1 266 ? -42.132 81.326 111.734 1.00 17.25 413 GLU A N 1
ATOM 2078 C CA . GLU A 1 266 ? -43.502 81.728 111.460 1.00 17.42 413 GLU A CA 1
ATOM 2079 C C . GLU A 1 266 ? -43.606 82.544 110.151 1.00 18.04 413 GLU A C 1
ATOM 2080 O O . GLU A 1 266 ? -44.543 82.337 109.379 1.00 18.58 413 GLU A O 1
ATOM 2086 N N . PHE A 1 267 ? -42.641 83.435 109.893 1.00 19.14 414 PHE A N 1
ATOM 2087 C CA . PHE A 1 267 ? -42.611 84.254 108.652 1.00 19.83 414 PHE A CA 1
ATOM 2088 C C . PHE A 1 267 ? -42.487 83.369 107.396 1.00 22.17 414 PHE A C 1
ATOM 2089 O O . PHE A 1 267 ? -43.218 83.544 106.396 1.00 22.49 414 PHE A O 1
ATOM 2097 N N . PHE A 1 268 ? -41.559 82.420 107.448 1.00 23.85 415 PHE A N 1
ATOM 2098 C CA . PHE A 1 268 ? -41.287 81.558 106.301 1.00 26.37 415 PHE A CA 1
ATOM 2099 C C . PHE A 1 268 ? -42.508 80.709 106.001 1.00 28.88 415 PHE A C 1
ATOM 2100 O O . PHE A 1 268 ? -42.877 80.543 104.831 1.00 30.00 415 PHE A O 1
ATOM 2108 N N . GLN A 1 269 ? -43.172 80.222 107.046 1.00 28.27 416 GLN A N 1
ATOM 2109 C CA . GLN A 1 269 ? -44.429 79.518 106.861 1.00 32.91 416 GLN A CA 1
ATOM 2110 C C . GLN A 1 269 ? -45.531 80.387 106.218 1.00 31.57 416 GLN A C 1
ATOM 2111 O O . GLN A 1 269 ? -46.226 79.928 105.320 1.00 32.22 416 GLN A O 1
ATOM 2117 N N . GLN A 1 270 ? -45.715 81.622 106.677 1.00 28.33 417 GLN A N 1
ATOM 2118 C CA . GLN A 1 270 ? -46.643 82.518 105.965 1.00 27.03 417 GLN A CA 1
ATOM 2119 C C . GLN A 1 270 ? -46.248 82.711 104.489 1.00 29.47 417 GLN A C 1
ATOM 2120 O O . GLN A 1 270 ? -47.104 82.675 103.592 1.00 30.85 417 GLN A O 1
ATOM 2126 N N . GLY A 1 271 ? -44.958 82.946 104.241 1.00 28.26 418 GLY A N 1
ATOM 2127 C CA . GLY A 1 271 ? -44.448 83.161 102.885 1.00 30.18 418 GLY A CA 1
ATOM 2128 C C . GLY A 1 271 ? -44.709 81.992 101.955 1.00 31.76 418 GLY A C 1
ATOM 2129 O O . GLY A 1 271 ? -44.970 82.180 100.756 1.00 32.07 418 GLY A O 1
ATOM 2130 N N . ASP A 1 272 ? -44.623 80.786 102.516 1.00 33.45 419 ASP A N 1
ATOM 2131 C CA . ASP A 1 272 ? -44.980 79.567 101.783 1.00 36.82 419 ASP A CA 1
ATOM 2132 C C . ASP A 1 272 ? -46.468 79.534 101.430 1.00 34.37 419 ASP A C 1
ATOM 2133 O O . ASP A 1 272 ? -46.826 79.085 100.333 1.00 38.32 419 ASP A O 1
ATOM 2138 N N . LYS A 1 273 ? -47.332 79.991 102.334 1.00 32.87 420 LYS A N 1
ATOM 2139 C CA . LYS A 1 273 ? -48.789 80.069 102.035 1.00 31.37 420 LYS A CA 1
ATOM 2140 C C . LYS A 1 273 ? -49.078 81.090 100.937 1.00 32.74 420 LYS A C 1
ATOM 2141 O O . LYS A 1 273 ? -49.835 80.806 100.015 1.00 36.06 420 LYS A O 1
ATOM 2147 N N . GLU A 1 274 ? -48.418 82.243 101.019 1.00 30.00 421 GLU A N 1
ATOM 2148 C CA . GLU A 1 274 ? -48.507 83.287 99.986 1.00 32.28 421 GLU A CA 1
ATOM 2149 C C . GLU A 1 274 ? -48.061 82.772 98.617 1.00 35.34 421 GLU A C 1
ATOM 2150 O O . GLU A 1 274 ? -48.765 82.954 97.605 1.00 36.89 421 GLU A O 1
ATOM 2156 N N . ARG A 1 275 ? -46.911 82.100 98.589 1.00 36.41 422 ARG A N 1
ATOM 2157 C CA . ARG A 1 275 ? -46.400 81.499 97.345 1.00 40.00 422 ARG A CA 1
ATOM 2158 C C . ARG A 1 275 ? -47.379 80.474 96.767 1.00 40.28 422 ARG A C 1
ATOM 2159 O O . ARG A 1 275 ? -47.604 80.448 95.550 1.00 41.61 422 ARG A O 1
ATOM 2167 N N . GLU A 1 276 ? -47.969 79.644 97.630 1.00 38.28 423 GLU A N 1
ATOM 2168 C CA . GLU A 1 276 ? -48.890 78.584 97.152 1.00 42.64 423 GLU A CA 1
ATOM 2169 C C . GLU A 1 276 ? -50.254 79.143 96.681 1.00 42.59 423 GLU A C 1
ATOM 2170 O O . GLU A 1 276 ? -50.914 78.541 95.834 1.00 44.43 423 GLU A O 1
ATOM 2176 N N . ARG A 1 277 ? -50.640 80.314 97.195 1.00 40.99 424 ARG A N 1
ATOM 2177 C CA . ARG A 1 277 ? -51.835 81.033 96.730 1.00 40.95 424 ARG A CA 1
ATOM 2178 C C . ARG A 1 277 ? -51.563 81.917 95.503 1.00 43.57 424 ARG A C 1
ATOM 2179 O O . ARG A 1 277 ? -52.485 82.549 94.982 1.00 42.40 424 ARG A O 1
ATOM 2187 N N . GLY A 1 278 ? -50.312 81.960 95.037 1.00 46.27 425 GLY A N 1
ATOM 2188 C CA . GLY A 1 278 ? -49.926 82.814 93.913 1.00 47.39 425 GLY A CA 1
ATOM 2189 C C . GLY A 1 278 ? -49.878 84.291 94.279 1.00 47.26 425 GLY A C 1
ATOM 2190 O O . GLY A 1 278 ? -49.984 85.149 93.394 1.00 49.11 425 GLY A O 1
ATOM 2191 N N . MET A 1 279 ? -49.707 84.583 95.572 1.00 44.21 426 MET A N 1
ATOM 2192 C CA . MET A 1 279 ? -49.651 85.959 96.071 1.00 44.82 426 MET A CA 1
ATOM 2193 C C . MET A 1 279 ? -48.207 86.442 96.061 1.00 45.48 426 MET A C 1
ATOM 2194 O O . MET A 1 279 ? -47.272 85.635 96.011 1.00 45.01 426 MET A O 1
ATOM 2199 N N . GLU A 1 280 ? -48.035 87.763 96.090 1.00 47.42 427 GLU A N 1
ATOM 2200 C CA . GLU A 1 280 ? -46.726 88.367 96.345 1.00 47.60 427 GLU A CA 1
ATOM 2201 C C . GLU A 1 280 ? -46.317 87.988 97.771 1.00 44.07 427 GLU A C 1
ATOM 2202 O O . GLU A 1 280 ? -47.126 88.090 98.700 1.00 41.33 427 GLU A O 1
ATOM 2208 N N . ILE A 1 281 ? -45.081 87.507 97.919 1.00 43.76 428 ILE A N 1
ATOM 2209 C CA . ILE A 1 281 ? -44.552 87.070 99.217 1.00 40.05 428 ILE A CA 1
ATOM 2210 C C . ILE A 1 281 ? -44.205 88.304 100.051 1.00 39.75 428 ILE A C 1
ATOM 2211 O O . ILE A 1 281 ? -43.586 89.250 99.543 1.00 41.36 428 ILE A O 1
ATOM 2216 N N . SER A 1 282 ? -44.595 88.284 101.323 1.00 35.73 429 SER A N 1
ATOM 2217 C CA . SER A 1 282 ? -44.460 89.457 102.198 1.00 35.23 429 SER A CA 1
ATOM 2218 C C . SER A 1 282 ? -42.974 89.725 102.485 1.00 35.49 429 SER A C 1
ATOM 2219 O O . SER A 1 282 ? -42.147 88.828 102.304 1.00 35.04 429 SER A O 1
ATOM 2222 N N . PRO A 1 283 ? -42.625 90.963 102.902 1.00 37.10 430 PRO A N 1
ATOM 2223 C CA . PRO A 1 283 ? -41.201 91.217 103.198 1.00 36.04 430 PRO A CA 1
ATOM 2224 C C . PRO A 1 283 ? -40.674 90.284 104.295 1.00 31.33 430 PRO A C 1
ATOM 2225 O O . PRO A 1 283 ? -41.369 90.052 105.275 1.00 27.91 430 PRO A O 1
ATOM 2229 N N . MET A 1 284 ? -39.474 89.735 104.092 1.00 31.43 431 MET A N 1
ATOM 2230 C CA . MET A 1 284 ? -38.796 88.842 105.053 1.00 31.95 431 MET A CA 1
ATOM 2231 C C . MET A 1 284 ? -39.379 87.412 105.133 1.00 31.39 431 MET A C 1
ATOM 2232 O O . MET A 1 284 ? -38.956 86.629 105.980 1.00 32.24 431 MET A O 1
ATOM 2237 N N . CYS A 1 285 ? -40.324 87.064 104.255 1.00 31.85 432 CYS A N 1
ATOM 2238 C CA . CYS A 1 285 ? -41.058 85.780 104.352 1.00 31.20 432 CYS A CA 1
ATOM 2239 C C . CYS A 1 285 ? -40.662 84.749 103.291 1.00 33.19 432 CYS A C 1
ATOM 2240 O O . CYS A 1 285 ? -41.131 83.603 103.326 1.00 32.66 432 CYS A O 1
ATOM 2243 N N . ASP A 1 286 ? -39.783 85.133 102.361 1.00 34.31 433 ASP A N 1
ATOM 2244 C CA . ASP A 1 286 ? -39.304 84.225 101.314 1.00 37.09 433 ASP A CA 1
ATOM 2245 C C . ASP A 1 286 ? -38.015 83.547 101.801 1.00 35.49 433 ASP A C 1
ATOM 2246 O O . ASP A 1 286 ? -36.943 84.154 101.794 1.00 36.79 433 ASP A O 1
ATOM 2251 N N . LYS A 1 287 ? -38.144 82.286 102.215 1.00 35.06 434 LYS A N 1
ATOM 2252 C CA . LYS A 1 287 ? -37.045 81.512 102.813 1.00 35.33 434 LYS A CA 1
ATOM 2253 C C . LYS A 1 287 ? -35.877 81.234 101.852 1.00 38.42 434 LYS A C 1
ATOM 2254 O O . LYS A 1 287 ? -34.757 80.968 102.295 1.00 39.93 434 LYS A O 1
ATOM 2260 N N . HIS A 1 288 ? -36.148 81.290 100.553 1.00 39.58 435 HIS A N 1
ATOM 2261 C CA . HIS A 1 288 ? -35.106 81.107 99.543 1.00 41.66 435 HIS A CA 1
ATOM 2262 C C . HIS A 1 288 ? -34.240 82.369 99.345 1.00 41.23 435 HIS A C 1
ATOM 2263 O O . HIS A 1 288 ? -33.167 82.286 98.742 1.00 43.67 435 HIS A O 1
ATOM 2270 N N . THR A 1 289 ? -34.700 83.528 99.827 1.00 37.79 436 THR A N 1
ATOM 2271 C CA . THR A 1 289 ? -33.957 84.792 99.663 1.00 38.67 436 THR A CA 1
ATOM 2272 C C . THR A 1 289 ? -33.783 85.637 100.935 1.00 35.32 436 THR A C 1
ATOM 2273 O O . THR A 1 289 ? -32.925 86.528 100.957 1.00 37.61 436 THR A O 1
ATOM 2277 N N . ALA A 1 290 ? -34.568 85.366 101.974 1.00 33.28 437 ALA A N 1
ATOM 2278 C CA . ALA A 1 290 ? -34.580 86.219 103.172 1.00 32.31 437 ALA A CA 1
ATOM 2279 C C . ALA A 1 290 ? -33.303 86.042 103.995 1.00 30.82 437 ALA A C 1
ATOM 2280 O O . ALA A 1 290 ? -32.841 84.909 104.189 1.00 30.23 437 ALA A O 1
ATOM 2282 N N . SER A 1 291 ? -32.716 87.169 104.410 1.00 28.33 438 SER A N 1
ATOM 2283 C CA . SER A 1 291 ? -31.643 87.187 105.405 1.00 24.77 438 SER A CA 1
ATOM 2284 C C . SER A 1 291 ? -32.260 87.422 106.784 1.00 21.12 438 SER A C 1
ATOM 2285 O O . SER A 1 291 ? -32.845 88.489 107.056 1.00 21.18 438 SER A O 1
ATOM 2288 N N . VAL A 1 292 ? -32.096 86.451 107.678 1.00 22.81 439 VAL A N 1
ATOM 2289 C CA . VAL A 1 292 ? -32.576 86.583 109.042 1.00 20.43 439 VAL A CA 1
ATOM 2290 C C . VAL A 1 292 ? -31.925 87.794 109.750 1.00 16.09 439 VAL A C 1
ATOM 2291 O O . VAL A 1 292 ? -32.586 88.572 110.447 1.00 16.83 439 VAL A O 1
ATOM 2295 N N . GLU A 1 293 ? -30.635 87.964 109.489 1.00 17.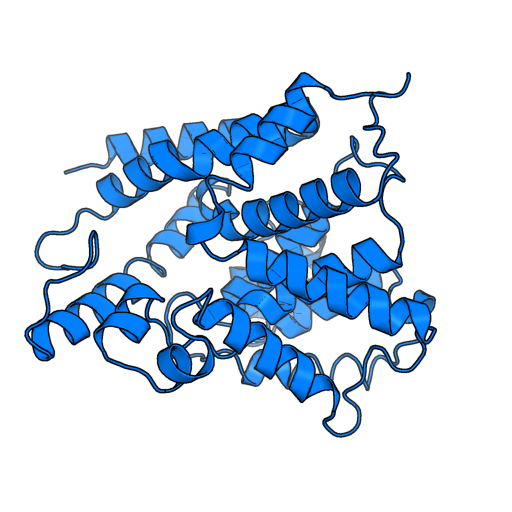40 440 GLU A N 1
ATOM 2296 C CA . GLU A 1 293 ? -29.840 88.980 110.177 1.00 16.88 440 GLU A CA 1
ATOM 2297 C C . GLU A 1 293 ? -30.207 90.382 109.658 1.00 14.89 440 GLU A C 1
ATOM 2298 O O . GLU A 1 293 ? -30.409 91.296 110.470 1.00 15.28 440 GLU A O 1
ATOM 2304 N N . LYS A 1 294 ? -30.323 90.537 108.342 1.00 17.94 441 LYS A N 1
ATOM 2305 C CA . LYS A 1 294 ? -30.717 91.846 107.767 1.00 18.67 441 LYS A CA 1
ATOM 2306 C C . LYS A 1 294 ? -32.108 92.255 108.253 1.00 19.71 441 LYS A C 1
ATOM 2307 O O . LYS A 1 294 ? -32.351 93.430 108.559 1.00 16.43 441 LYS A O 1
ATOM 2313 N N . SER A 1 295 ? -33.018 91.282 108.322 1.00 16.28 442 SER A N 1
ATOM 2314 C CA . SER A 1 295 ? -34.387 91.516 108.789 1.00 17.93 442 SER A CA 1
ATOM 2315 C C . SER A 1 295 ? -34.402 92.051 110.216 1.00 14.86 442 SER A C 1
ATOM 2316 O O . SER A 1 295 ? -35.141 92.998 110.515 1.00 15.76 442 SER A O 1
ATOM 2319 N N . GLN A 1 296 ? -33.588 91.447 111.088 1.00 14.40 443 GLN A N 1
ATOM 2320 C CA . GLN A 1 296 ? -33.489 91.904 112.482 1.00 15.68 443 GLN A CA 1
ATOM 2321 C C . GLN A 1 296 ? -32.897 93.303 112.584 1.00 16.46 443 GLN A C 1
ATOM 2322 O O . GLN A 1 296 ? -33.410 94.139 113.322 1.00 14.70 443 GLN A O 1
ATOM 2328 N N . VAL A 1 297 ? -31.843 93.582 111.835 1.00 14.15 444 VAL A N 1
ATOM 2329 C CA . VAL A 1 297 ? -31.215 94.926 111.908 1.00 12.84 444 VAL A CA 1
ATOM 2330 C C . VAL A 1 297 ? -32.219 95.997 111.431 1.00 12.95 444 VAL A C 1
ATOM 2331 O O . VAL A 1 297 ? -32.352 97.048 112.060 1.00 15.78 444 VAL A O 1
ATOM 2335 N N . GLY A 1 298 ? -32.918 95.730 110.328 1.00 14.00 445 GLY A N 1
ATOM 2336 C CA . GLY A 1 298 ? -33.924 96.660 109.829 1.00 15.17 445 GLY A CA 1
ATOM 2337 C C . GLY A 1 298 ? -35.048 96.880 110.837 1.00 13.17 445 GLY A C 1
ATOM 2338 O O . GLY A 1 298 ? -35.470 98.019 111.059 1.00 16.75 445 GLY A O 1
ATOM 2339 N N . PHE A 1 299 ? -35.508 95.794 111.445 1.00 13.67 446 PHE A N 1
ATOM 2340 C CA . PHE A 1 299 ? -36.558 95.811 112.476 1.00 15.01 446 PHE A CA 1
ATOM 2341 C C . PHE A 1 299 ? -36.127 96.726 113.621 1.00 15.18 446 PHE A C 1
ATOM 2342 O O . PHE A 1 299 ? -36.880 97.604 114.058 1.00 15.48 446 PHE A O 1
ATOM 2350 N N . ILE A 1 300 ? -34.902 96.544 114.088 1.00 11.70 447 ILE A N 1
ATOM 2351 C CA . ILE A 1 300 ? -34.391 97.345 115.195 1.00 12.06 447 ILE A CA 1
ATOM 2352 C C . ILE A 1 300 ? -34.242 98.798 114.751 1.00 12.06 447 ILE A C 1
ATOM 2353 O O . ILE A 1 300 ? -34.659 99.730 115.469 1.00 12.35 447 ILE A O 1
ATOM 2358 N N . ASP A 1 301 ? -33.629 99.022 113.598 1.00 12.89 448 ASP A N 1
ATOM 2359 C CA . ASP A 1 301 ? -33.347 100.406 113.198 1.00 11.81 448 ASP A CA 1
ATOM 2360 C C . ASP A 1 301 ? -34.610 101.211 112.952 1.00 15.53 448 ASP A C 1
ATOM 2361 O O . ASP A 1 301 ? -34.703 102.377 113.352 1.00 15.84 448 ASP A O 1
ATOM 2366 N N . TYR A 1 302 ? -35.587 100.588 112.307 1.00 15.55 449 TYR A N 1
ATOM 2367 C CA . TYR A 1 302 ? -36.785 101.327 111.919 1.00 15.10 449 TYR A CA 1
ATOM 2368 C C . TYR A 1 302 ? -37.926 101.339 112.940 1.00 14.09 449 TYR A C 1
ATOM 2369 O O . TYR A 1 302 ? -38.754 102.258 112.884 1.00 16.04 449 TYR A O 1
ATOM 2378 N N . ILE A 1 303 ? -37.971 100.355 113.824 1.00 12.41 450 ILE A N 1
ATOM 2379 C CA . ILE A 1 303 ? -39.087 100.187 114.752 1.00 13.77 450 ILE A CA 1
ATOM 2380 C C . ILE A 1 303 ? -38.647 100.125 116.215 1.00 12.18 450 ILE A C 1
ATOM 2381 O O . ILE A 1 303 ? -39.070 100.957 117.038 1.00 13.48 450 ILE A O 1
ATOM 2386 N N . VAL A 1 304 ? -37.817 99.157 116.574 1.00 11.28 451 VAL A N 1
ATOM 2387 C CA . VAL A 1 304 ? -37.594 98.858 117.973 1.00 11.21 451 VAL A CA 1
ATOM 2388 C C . VAL A 1 304 ? -36.740 99.938 118.648 1.00 10.20 451 VAL A C 1
ATOM 2389 O O . VAL A 1 304 ? -37.062 100.353 119.777 1.00 11.70 451 VAL A O 1
ATOM 2393 N N . HIS A 1 305 ? -35.682 100.378 117.988 1.00 11.56 452 HIS A N 1
ATOM 2394 C CA . HIS A 1 305 ? -34.771 101.345 118.609 1.00 10.87 452 HIS A CA 1
ATOM 2395 C C . HIS A 1 305 ? -35.400 102.737 118.758 1.00 11.42 452 HIS A C 1
ATOM 2396 O O . HIS A 1 305 ? -35.274 103.337 119.827 1.00 11.57 452 HIS A O 1
ATOM 2403 N N . PRO A 1 306 ? -36.121 103.244 117.731 1.00 11.56 453 PRO A N 1
ATOM 2404 C CA . PRO A 1 306 ? -36.818 104.525 117.955 1.00 12.13 453 PRO A CA 1
ATOM 2405 C C . PRO A 1 306 ? -37.774 104.485 119.152 1.00 11.48 453 PRO A C 1
ATOM 2406 O O . PRO A 1 306 ? -37.829 105.422 119.949 1.00 14.54 453 PRO A O 1
ATOM 2410 N N . LEU A 1 307 ? -38.514 103.388 119.271 1.00 11.28 454 LEU A N 1
ATOM 2411 C CA . LEU A 1 307 ? -39.450 103.223 120.366 1.00 9.94 454 LEU A CA 1
ATOM 2412 C C . LEU A 1 307 ? -38.726 103.151 121.721 1.00 11.52 454 LEU A C 1
ATOM 2413 O O . LEU A 1 307 ? -39.050 103.910 122.658 1.00 11.27 454 LEU A O 1
ATOM 2418 N N . TRP A 1 308 ? -37.773 102.226 121.841 1.00 11.20 455 TRP A N 1
ATOM 2419 C CA . TRP A 1 308 ? -37.094 101.983 123.116 1.00 11.81 455 TRP A CA 1
ATOM 2420 C C . TRP A 1 308 ? -36.190 103.142 123.541 1.00 11.43 455 TRP A C 1
ATOM 2421 O O . TRP A 1 308 ? -36.082 103.406 124.733 1.00 13.59 455 TRP A O 1
ATOM 2432 N N . GLU A 1 309 ? -35.563 103.847 122.595 1.00 11.11 456 GLU A N 1
ATOM 2433 C CA . GLU A 1 309 ? -34.811 105.082 122.941 1.00 13.28 456 GLU A CA 1
ATOM 2434 C C . GLU A 1 309 ? -35.744 106.135 123.529 1.00 12.98 456 GLU A C 1
ATOM 2435 O O . GLU A 1 309 ? -35.389 106.823 124.481 1.00 13.90 456 GLU A O 1
ATOM 2441 N N . THR A 1 310 ? -36.946 106.259 122.970 1.00 12.64 457 THR A N 1
ATOM 2442 C CA . THR A 1 310 ? -37.913 107.253 123.472 1.00 11.72 457 THR A CA 1
ATOM 2443 C C . THR A 1 310 ? -38.439 106.827 124.850 1.00 12.10 457 THR A C 1
ATOM 2444 O O . THR A 1 310 ? -38.505 107.661 125.772 1.00 14.65 457 THR A O 1
ATOM 2448 N N . TRP A 1 311 ? -38.751 105.540 125.008 1.00 11.59 458 TRP A N 1
ATOM 2449 C CA . TRP A 1 311 ? -39.107 105.016 126.327 1.00 11.19 458 TRP A CA 1
ATOM 2450 C C . TRP A 1 311 ? -38.000 105.258 127.333 1.00 12.24 458 TRP A C 1
ATOM 2451 O O . TRP A 1 311 ? -38.249 105.738 128.444 1.00 13.03 458 TRP A O 1
ATOM 2462 N N . ALA A 1 312 ? -36.768 104.958 126.930 1.00 13.74 459 ALA A N 1
ATOM 2463 C CA . ALA A 1 312 ? -35.606 105.180 127.810 1.00 14.73 459 ALA A CA 1
ATOM 2464 C C . ALA A 1 312 ? -35.513 106.629 128.257 1.00 14.67 459 ALA A C 1
ATOM 2465 O O . ALA A 1 312 ? -35.197 106.908 129.405 1.00 16.66 459 ALA A O 1
ATOM 2467 N N . ASP A 1 313 ? -35.800 107.558 127.349 1.00 15.76 460 ASP A N 1
ATOM 2468 C CA . ASP A 1 313 ? -35.776 108.964 127.698 1.00 16.99 460 ASP A CA 1
ATOM 2469 C C . ASP A 1 313 ? -36.883 109.325 128.685 1.00 17.51 460 ASP A C 1
ATOM 2470 O O . ASP A 1 313 ? -36.647 110.094 129.621 1.00 19.63 460 ASP A O 1
ATOM 2475 N N . LEU A 1 314 ? -38.082 108.787 128.482 1.00 14.84 461 LEU A N 1
ATOM 2476 C CA . LEU A 1 314 ? -39.207 108.998 129.405 1.00 15.13 461 LEU A CA 1
ATOM 2477 C C . LEU A 1 314 ? -38.842 108.595 130.841 1.00 17.57 461 LEU A C 1
ATOM 2478 O O . LEU A 1 314 ? -39.147 109.331 131.784 1.00 19.17 461 LEU A O 1
ATOM 2483 N N . VAL A 1 315 ? -38.198 107.430 130.988 1.00 16.88 462 VAL A N 1
ATOM 2484 C CA . VAL A 1 315 ? -37.928 106.847 132.323 1.00 16.33 462 VAL A CA 1
ATOM 2485 C C . VAL A 1 315 ? -36.467 106.935 132.749 1.00 16.34 462 VAL A C 1
ATOM 2486 O O . VAL A 1 315 ? -36.028 106.206 133.649 1.00 16.94 462 VAL A O 1
ATOM 2490 N N . GLN A 1 316 ? -35.718 107.868 132.163 1.00 17.04 463 GLN A N 1
ATOM 2491 C CA . GLN A 1 316 ? -34.281 107.902 132.366 1.00 17.18 463 GLN A CA 1
ATOM 2492 C C . GLN A 1 316 ? -33.944 108.033 133.849 1.00 19.94 463 GLN A C 1
ATOM 2493 O O . GLN A 1 316 ? -34.591 108.810 134.555 1.00 19.04 463 GLN A O 1
ATOM 2499 N N . PRO A 1 317 ? -32.922 107.296 134.327 1.00 19.12 464 PRO A N 1
ATOM 2500 C CA . PRO A 1 317 ? -31.992 106.419 133.619 1.00 18.93 464 PRO A CA 1
ATOM 2501 C C . PRO A 1 317 ? -32.357 104.931 133.672 1.00 18.00 464 PRO A C 1
ATOM 2502 O O . PRO A 1 317 ? -31.505 104.083 133.415 1.00 17.70 464 PRO A O 1
ATOM 2506 N N . ASP A 1 318 ? -33.611 104.622 133.981 1.00 16.13 465 ASP A N 1
ATOM 2507 C CA . ASP A 1 318 ? -33.980 103.243 134.353 1.00 17.05 465 ASP A CA 1
ATOM 2508 C C . ASP A 1 318 ? -33.894 102.195 133.249 1.00 17.49 465 ASP A C 1
ATOM 2509 O O . ASP A 1 318 ? -33.772 100.994 133.576 1.00 20.57 465 ASP A O 1
ATOM 2514 N N . ALA A 1 319 ? -33.971 102.611 131.979 1.00 15.30 466 ALA A N 1
ATOM 2515 C CA . ALA A 1 319 ? -33.905 101.680 130.848 1.00 14.85 466 ALA A CA 1
ATOM 2516 C C . ALA A 1 319 ? -32.521 101.638 130.199 1.00 16.05 466 ALA A C 1
ATOM 2517 O O . ALA A 1 319 ? -32.357 101.078 129.108 1.00 15.82 466 ALA A O 1
ATOM 2519 N N . GLN A 1 320 ? -31.527 102.212 130.862 1.00 16.36 467 GLN A N 1
ATOM 2520 C CA . GLN A 1 320 ? -30.197 102.313 130.282 1.00 16.06 467 GLN A CA 1
ATOM 2521 C C . GLN A 1 320 ? -29.604 100.962 129.854 1.00 16.26 467 GLN A C 1
ATOM 2522 O O . GLN A 1 320 ? -29.071 100.871 128.742 1.00 15.89 467 GLN A O 1
ATOM 2528 N N . ASP A 1 321 ? -29.702 99.937 130.703 1.00 17.58 468 ASP A N 1
ATOM 2529 C CA . ASP A 1 321 ? -29.109 98.624 130.380 1.00 19.13 468 ASP A CA 1
ATOM 2530 C C . ASP A 1 321 ? -29.912 97.920 129.300 1.00 18.02 468 ASP A C 1
ATOM 2531 O O . ASP A 1 321 ? -29.346 97.202 128.466 1.00 17.68 468 ASP A O 1
ATOM 2536 N N . ILE A 1 322 ? -31.226 98.149 129.301 1.00 15.58 469 ILE A N 1
ATOM 2537 C CA . ILE A 1 322 ? -32.111 97.607 128.262 1.00 14.66 469 ILE A CA 1
ATOM 2538 C C . ILE A 1 322 ? -31.729 98.203 126.887 1.00 10.91 469 ILE A C 1
ATOM 2539 O O . ILE A 1 322 ? -31.568 97.484 125.892 1.00 12.82 469 ILE A O 1
ATOM 2544 N N . LEU A 1 323 ? -31.581 99.523 126.831 1.00 14.02 470 LEU A N 1
ATOM 2545 C CA . LEU A 1 323 ? -31.226 100.182 125.580 1.00 15.16 470 LEU A CA 1
ATOM 2546 C C . LEU A 1 323 ? -29.809 99.780 125.110 1.00 13.60 470 LEU A C 1
ATOM 2547 O O . LEU A 1 323 ? -29.609 99.511 123.929 1.00 14.23 470 LEU A O 1
ATOM 2552 N N . ASP A 1 324 ? -28.852 99.711 126.033 1.00 13.10 471 ASP A N 1
ATOM 2553 C CA . ASP A 1 324 ? -27.490 99.254 125.693 1.00 15.00 471 ASP A CA 1
ATOM 2554 C C . ASP A 1 324 ? -27.511 97.837 125.124 1.00 14.07 471 ASP A C 1
ATOM 2555 O O . ASP A 1 324 ? -26.833 97.560 124.136 1.00 15.03 471 ASP A O 1
ATOM 2560 N N . THR A 1 325 ? -28.256 96.943 125.762 1.00 13.30 472 THR A N 1
ATOM 2561 C CA . THR A 1 325 ? -28.411 95.552 125.249 1.00 13.88 472 THR A CA 1
ATOM 2562 C C . THR A 1 325 ? -28.990 95.538 123.819 1.00 14.07 472 THR A C 1
ATOM 2563 O O . THR A 1 325 ? -28.479 94.835 122.933 1.00 13.70 472 THR A O 1
ATOM 2567 N N . LEU A 1 326 ? -30.011 96.350 123.573 1.00 13.41 473 LEU A N 1
ATOM 2568 C CA . LEU A 1 326 ? -30.615 96.430 122.242 1.00 10.59 473 LEU A CA 1
ATOM 2569 C C . LEU A 1 326 ? -29.566 96.841 121.199 1.00 11.48 473 LEU A C 1
ATOM 2570 O O . LEU A 1 326 ? -29.473 96.272 120.129 1.00 12.04 473 LEU A O 1
ATOM 2575 N N . GLU A 1 327 ? -28.762 97.846 121.539 1.00 12.33 474 GLU A N 1
ATOM 2576 C CA . GLU A 1 327 ? -27.801 98.406 120.599 1.00 12.08 474 GLU A CA 1
ATOM 2577 C C . GLU A 1 327 ? -26.709 97.389 120.349 1.00 12.24 474 GLU A C 1
ATOM 2578 O O . GLU A 1 327 ? -26.250 97.201 119.203 1.00 12.96 474 GLU A O 1
ATOM 2584 N N . ASP A 1 328 ? -26.290 96.718 121.416 1.00 12.95 475 ASP A N 1
ATOM 2585 C CA . ASP A 1 328 ? -25.268 95.689 121.309 1.00 15.71 475 ASP A CA 1
ATOM 2586 C C . ASP A 1 328 ? -25.736 94.522 120.432 1.00 14.36 475 ASP A C 1
ATOM 2587 O O . ASP A 1 328 ? -24.983 94.077 119.558 1.00 13.86 475 ASP A O 1
ATOM 2592 N N . ASN A 1 329 ? -26.973 94.086 120.639 1.00 12.44 476 ASN A N 1
ATOM 2593 C CA . ASN A 1 329 ? -27.577 93.001 119.857 1.00 13.54 476 ASN A CA 1
ATOM 2594 C C . ASN A 1 329 ? -27.752 93.372 118.400 1.00 12.51 476 ASN A C 1
ATOM 2595 O O . ASN A 1 329 ? -27.520 92.559 117.508 1.00 13.11 476 ASN A O 1
ATOM 2600 N N . ARG A 1 330 ? -28.153 94.607 118.142 1.00 13.44 477 ARG A N 1
ATOM 2601 C CA . ARG A 1 330 ? -28.253 95.115 116.789 1.00 12.16 477 ARG A CA 1
ATOM 2602 C C . ARG A 1 330 ? -26.931 95.022 116.041 1.00 11.68 477 ARG A C 1
ATOM 2603 O O . ARG A 1 330 ? -26.876 94.517 114.910 1.00 12.76 477 ARG A O 1
ATOM 2611 N N . ASN A 1 331 ? -25.864 95.497 116.670 1.00 12.52 478 ASN A N 1
ATOM 2612 C CA . ASN A 1 331 ? -24.551 95.481 116.064 1.00 13.39 478 ASN A CA 1
ATOM 2613 C C . ASN A 1 331 ? -24.002 94.055 115.913 1.00 13.67 478 ASN A C 1
ATOM 2614 O O . ASN A 1 331 ? -23.313 93.767 114.939 1.00 15.43 478 ASN A O 1
ATOM 2619 N N . TRP A 1 332 ? -24.323 93.166 116.856 1.00 14.54 479 TRP A N 1
ATOM 2620 C CA . TRP A 1 332 ? -23.965 91.754 116.723 1.00 15.81 479 TRP A CA 1
ATOM 2621 C C . TRP A 1 332 ? -24.692 91.148 115.495 1.00 12.58 479 TRP A C 1
ATOM 2622 O O . TRP A 1 332 ? -24.050 90.550 114.638 1.00 13.52 479 TRP A O 1
ATOM 2633 N N . TYR A 1 333 ? -25.998 91.337 115.388 1.00 13.52 480 TYR A N 1
ATOM 2634 C CA . TYR A 1 333 ? -26.723 90.823 114.217 1.00 13.12 480 TYR A CA 1
ATOM 2635 C C . TYR A 1 333 ? -26.201 91.408 112.910 1.00 16.07 480 TYR A C 1
ATOM 2636 O O . TYR A 1 333 ? -26.090 90.710 111.902 1.00 14.81 480 TYR A O 1
ATOM 2645 N N . GLN A 1 334 ? -25.843 92.692 112.933 1.00 13.96 481 GLN A N 1
ATOM 2646 C CA . GLN A 1 334 ? -25.349 93.334 111.730 1.00 14.02 481 GLN A CA 1
ATOM 2647 C C . GLN A 1 334 ? -24.017 92.705 111.287 1.00 14.27 481 GLN A C 1
ATOM 2648 O O . GLN A 1 334 ? -23.772 92.490 110.101 1.00 17.13 481 GLN A O 1
ATOM 2654 N N . SER A 1 335 ? -23.183 92.354 112.273 1.00 15.12 482 SER A N 1
ATOM 2655 C CA . SER A 1 335 ? -21.908 91.711 111.989 1.00 16.31 482 SER A CA 1
ATOM 2656 C C . SER A 1 335 ? -22.048 90.293 111.408 1.00 17.55 482 SER A C 1
ATOM 2657 O O . SER A 1 335 ? -21.127 89.798 110.778 1.00 21.46 482 SER A O 1
ATOM 2660 N N . MET A 1 336 ? -23.206 89.675 111.635 1.00 18.02 483 MET A N 1
ATOM 2661 C CA . MET A 1 336 ? -23.518 88.339 111.129 1.00 20.24 483 MET A CA 1
ATOM 2662 C C . MET A 1 336 ? -24.202 88.333 109.754 1.00 22.41 483 MET A C 1
ATOM 2663 O O . MET A 1 336 ? -24.508 87.260 109.222 1.00 24.61 483 MET A O 1
ATOM 2668 N N . ILE A 1 337 ? -24.447 89.502 109.168 1.00 22.91 484 ILE A N 1
ATOM 2669 C CA . ILE A 1 337 ? -25.065 89.570 107.828 1.00 25.55 484 ILE A CA 1
ATOM 2670 C C . ILE A 1 337 ? -24.193 88.867 106.771 1.00 26.60 484 ILE A C 1
ATOM 2671 O O . ILE A 1 337 ? -22.974 89.037 106.788 1.00 26.59 484 ILE A O 1
ATOM 2676 N N . PRO A 1 338 ? -24.810 88.033 105.892 1.00 28.91 485 PRO A N 1
ATOM 2677 C CA . PRO A 1 338 ? -24.095 87.377 104.795 0.00 30.21 485 PRO A CA 1
ATOM 2678 C C . PRO A 1 338 ? -24.203 88.136 103.475 0.00 31.04 485 PRO A C 1
ATOM 2679 O O . PRO A 1 338 ? -25.194 88.813 103.200 0.00 30.57 485 PRO A O 1
#